Protein AF-A0A438MC95-F1 (afdb_monomer)

Organism: NCBI:txid46176

Radius of gyration: 24.39 Å; Cα contacts (8 Å, |Δi|>4): 368; chains: 1; bounding box: 59×55×65 Å

Foldseek 3Di:
DPPLPQDDLLRLLVLLVVLVCVVPVVQPDDDQFQQQQFAAAPQPRARWHKDWDPPDPDDIWIWTDGPDPPDPFDTHGRLQQLLLLLVLLVVLLVDPVLQVVVLVVLLVVLVVSLVSCVSNLVLQQDPVSVVSNLVSQVVVQVVPDPDQDDCRSVVSSLVSLVVNLVSVLLNQLSDQDFWDWAENVQLVVLNVQLVVLVVVCSVDRVVNCCVPVNDVVSVVSVVSNVVSSNSNSVVSVTPTYGYPDHRDGLCPPPVNVDRCSVPRRPSSVSSNVSSCSSLPQWGWYAHSDQDPHDRTDIGHPDD

Secondary structure (DSSP, 8-state):
--------HHHHHHHHHHHHHHHHHTTSSS-SSTTTTTEEETTT-PBEEEEEE--TTSPPEEEEEES-TT--PPPEEHHHHHHHHHHHHHHHTTSHHHHHHHHHHHHHHHHHHHHHHTTTHHHHHSHHHHHHHHHHHGGGTTTTS---TT-HHHHHHHHHHHHHHHHHHHHHHH--SPPPSEEHHHHHHHHHHHHHHHHHHHHS-HHHHHHHHHHHHHHHHHHHHHHHHHHHHHHTT-S-EE--SPPPPGGGSGGGSS-TTT-TTTTHHHHHHHHHHHHTTEEEEE-SS-STT-SEEEEEPP-

Structure (mmCIF, N/CA/C/O backbone):
data_AF-A0A438MC95-F1
#
_entry.id   AF-A0A438MC95-F1
#
loop_
_atom_site.group_PDB
_atom_site.id
_atom_site.type_symbol
_atom_site.label_atom_id
_atom_site.label_alt_id
_atom_site.label_comp_id
_atom_site.label_asym_id
_atom_site.label_entity_id
_atom_site.label_seq_id
_atom_site.pdbx_PDB_ins_code
_atom_site.Cartn_x
_atom_site.Cartn_y
_atom_site.Cartn_z
_atom_site.occupancy
_atom_site.B_iso_or_equiv
_atom_site.auth_seq_id
_atom_site.auth_comp_id
_atom_site.auth_asym_id
_atom_site.auth_atom_id
_atom_site.pdbx_PDB_model_num
ATOM 1 N N . MET A 1 1 ? -6.948 -22.877 -20.331 1.00 34.50 1 MET A N 1
ATOM 2 C CA . MET A 1 1 ? -6.247 -22.142 -21.404 1.00 34.50 1 MET A CA 1
ATOM 3 C C . MET A 1 1 ? -7.191 -21.079 -21.940 1.00 34.50 1 MET A C 1
ATOM 5 O O . MET A 1 1 ? -7.863 -21.291 -22.940 1.00 34.50 1 MET A O 1
ATOM 9 N N . THR A 1 2 ? -7.330 -19.976 -21.211 1.00 37.12 2 THR A N 1
ATOM 10 C CA . THR A 1 2 ? -7.981 -18.769 -21.723 1.00 37.12 2 THR A CA 1
ATOM 11 C C . THR A 1 2 ? -7.036 -18.155 -22.743 1.00 37.12 2 THR A C 1
ATOM 13 O O . THR A 1 2 ? -5.858 -17.973 -22.448 1.00 37.12 2 THR A O 1
ATOM 16 N N . ALA A 1 3 ? -7.517 -17.918 -23.960 1.00 39.84 3 ALA A N 1
ATOM 17 C CA . ALA A 1 3 ? -6.783 -17.114 -24.921 1.00 39.84 3 ALA A CA 1
ATOM 18 C C . ALA A 1 3 ? -6.611 -15.725 -24.295 1.00 39.84 3 ALA A C 1
ATOM 20 O O . ALA A 1 3 ? -7.591 -14.990 -24.176 1.00 39.84 3 ALA A O 1
ATOM 21 N N . ASP A 1 4 ? -5.401 -15.410 -23.828 1.00 51.44 4 ASP A N 1
ATOM 22 C CA . ASP A 1 4 ? -5.038 -14.053 -23.437 1.00 51.44 4 ASP A CA 1
ATOM 23 C C . ASP A 1 4 ? -5.275 -13.179 -24.664 1.00 51.44 4 ASP A C 1
ATOM 25 O O . ASP A 1 4 ? -4.540 -13.241 -25.652 1.00 51.44 4 ASP A O 1
ATOM 29 N N . LEU A 1 5 ? -6.369 -12.420 -24.639 1.00 56.91 5 LEU A N 1
ATOM 30 C CA . LEU A 1 5 ? -6.624 -11.387 -25.625 1.00 56.91 5 LEU A CA 1
ATOM 31 C C . LEU A 1 5 ? -5.466 -10.400 -25.504 1.00 56.91 5 LEU A C 1
ATOM 33 O O . LEU A 1 5 ? -5.401 -9.625 -24.550 1.00 56.91 5 LEU A O 1
ATOM 37 N N . GLU A 1 6 ? -4.522 -10.475 -26.444 1.00 80.94 6 GLU A N 1
ATOM 38 C CA . GLU A 1 6 ? -3.407 -9.541 -26.493 1.00 80.94 6 GLU A CA 1
ATOM 39 C C . GLU A 1 6 ? -3.983 -8.124 -26.565 1.00 80.94 6 GLU A C 1
ATOM 41 O O . GLU A 1 6 ? -4.596 -7.735 -27.562 1.00 80.94 6 GLU A O 1
ATOM 46 N N . LEU A 1 7 ? -3.793 -7.352 -25.490 1.00 88.44 7 LEU A N 1
ATOM 47 C CA . LEU A 1 7 ? -4.187 -5.948 -25.450 1.00 88.44 7 LEU A CA 1
ATOM 48 C C . LEU A 1 7 ? -3.590 -5.232 -26.657 1.00 88.44 7 LEU A C 1
ATOM 50 O O . LEU A 1 7 ? -2.416 -5.419 -26.961 1.00 88.44 7 LEU A O 1
ATOM 54 N N . THR A 1 8 ? -4.341 -4.343 -27.293 1.00 92.62 8 THR A N 1
ATOM 55 C CA . THR A 1 8 ? -3.782 -3.379 -28.245 1.00 92.62 8 THR A CA 1
ATOM 56 C C . THR A 1 8 ? -2.926 -2.334 -27.519 1.00 92.62 8 THR A C 1
ATOM 58 O O . THR A 1 8 ? -3.075 -2.092 -26.320 1.00 92.62 8 THR A O 1
ATOM 61 N N . ALA A 1 9 ? -2.088 -1.591 -28.253 1.00 88.44 9 ALA A N 1
ATOM 62 C CA . ALA A 1 9 ? -1.270 -0.515 -27.672 1.00 88.44 9 ALA A CA 1
ATOM 63 C C . ALA A 1 9 ? -2.102 0.549 -26.927 1.00 88.44 9 ALA A C 1
ATOM 65 O O . ALA A 1 9 ? -1.630 1.179 -25.980 1.00 88.44 9 ALA A O 1
ATOM 66 N N . ARG A 1 10 ? -3.341 0.788 -27.383 1.00 90.44 10 ARG A N 1
ATOM 67 C CA . ARG A 1 10 ? -4.267 1.741 -26.758 1.00 90.44 10 ARG A CA 1
ATOM 68 C C . ARG A 1 10 ? -4.823 1.188 -25.451 1.00 90.44 10 ARG A C 1
ATOM 70 O O . ARG A 1 10 ? -4.933 1.944 -24.488 1.00 90.44 10 ARG A O 1
ATOM 77 N N . GLU A 1 11 ? -5.174 -0.092 -25.433 1.00 93.00 11 GLU A N 1
ATOM 78 C CA . GLU A 1 11 ? -5.680 -0.770 -24.242 1.00 93.00 11 GLU A CA 1
ATOM 79 C C . GLU A 1 11 ? -4.582 -0.899 -23.196 1.00 93.00 11 GLU A C 1
ATOM 81 O O . GLU A 1 11 ? -4.800 -0.453 -22.080 1.00 93.00 11 GLU A O 1
ATOM 86 N N . ALA A 1 12 ? -3.370 -1.319 -23.568 1.00 91.12 12 ALA A N 1
ATOM 87 C CA . ALA A 1 12 ? -2.223 -1.360 -22.660 1.00 91.12 12 ALA A CA 1
ATOM 88 C C . ALA A 1 12 ? -1.940 0.009 -22.010 1.00 91.12 12 ALA A C 1
ATOM 90 O O . ALA A 1 12 ? -1.771 0.108 -20.796 1.00 91.12 12 ALA A O 1
ATOM 91 N N . ALA A 1 13 ? -1.976 1.100 -22.787 1.00 90.06 13 ALA A N 1
ATOM 92 C CA . ALA A 1 13 ? -1.805 2.457 -22.257 1.00 90.06 13 ALA A CA 1
ATOM 93 C C . ALA A 1 13 ? -2.969 2.920 -21.358 1.00 90.06 13 ALA A C 1
ATOM 95 O O . ALA A 1 13 ? -2.789 3.786 -20.498 1.00 90.06 13 ALA A O 1
ATOM 96 N N . LYS A 1 14 ? -4.188 2.418 -21.582 1.00 91.06 14 LYS A N 1
ATOM 97 C CA . LYS A 1 14 ? -5.344 2.686 -20.714 1.00 91.06 14 LYS A CA 1
ATOM 98 C C . LYS A 1 14 ? -5.227 1.882 -19.418 1.00 91.06 14 LYS A C 1
ATOM 100 O O . LYS A 1 14 ? -5.353 2.479 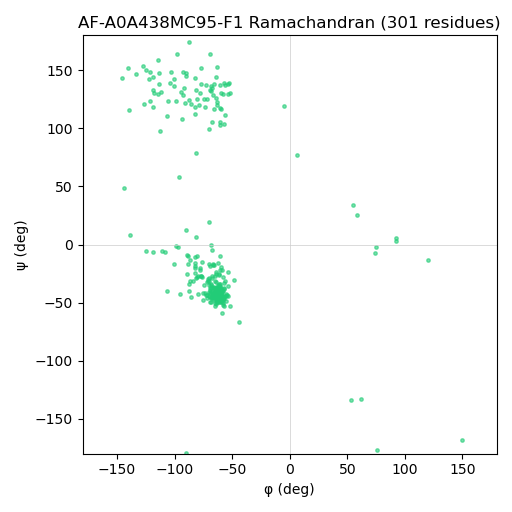-18.355 1.00 91.06 14 LYS A O 1
ATOM 105 N N . SER A 1 15 ? -4.922 0.591 -19.512 1.00 91.06 15 SER A N 1
ATOM 106 C CA . SER A 1 15 ? -4.719 -0.307 -18.376 1.00 91.06 15 SER A CA 1
ATOM 107 C C . SER A 1 15 ? -3.607 0.197 -17.465 1.00 91.06 15 SER A C 1
ATOM 109 O O . SER A 1 15 ? -3.851 0.352 -16.279 1.00 91.06 15 SER A O 1
ATOM 111 N N . LEU A 1 16 ? -2.450 0.598 -18.007 1.00 90.31 16 LEU A N 1
ATOM 112 C CA . LEU A 1 16 ? -1.354 1.151 -17.200 1.00 90.31 16 LEU A CA 1
ATOM 113 C C . LEU A 1 16 ? -1.746 2.438 -16.456 1.00 90.31 16 LEU A C 1
ATOM 115 O O . LEU A 1 16 ? -1.383 2.625 -15.299 1.00 90.31 16 LEU A O 1
ATOM 119 N N . ARG A 1 17 ? -2.527 3.325 -17.084 1.00 87.56 17 ARG A N 1
ATOM 120 C CA . ARG A 1 17 ? -3.029 4.531 -16.403 1.00 87.56 17 ARG A CA 1
ATOM 121 C C . ARG A 1 17 ? -4.037 4.197 -15.311 1.00 87.56 17 ARG A C 1
ATOM 123 O O . ARG A 1 17 ? -4.000 4.823 -14.259 1.00 87.56 17 ARG A O 1
ATOM 130 N N . ASN A 1 18 ? -4.931 3.248 -15.567 1.00 88.50 18 ASN A N 1
ATOM 131 C CA . ASN A 1 18 ? -5.932 2.825 -14.596 1.00 88.50 18 ASN A CA 1
ATOM 132 C C . ASN A 1 18 ? -5.287 2.120 -13.403 1.00 88.50 18 ASN A C 1
ATOM 134 O O . ASN A 1 18 ? -5.596 2.488 -12.281 1.00 88.50 18 ASN A O 1
ATOM 138 N N . TRP A 1 19 ? -4.353 1.204 -13.653 1.00 89.25 19 TRP A N 1
ATOM 139 C CA . TRP A 1 19 ? -3.577 0.507 -12.628 1.00 89.25 19 TRP A CA 1
ATOM 140 C C . TRP A 1 19 ? -2.820 1.491 -11.729 1.00 89.25 19 TRP A C 1
ATOM 142 O O . TRP A 1 19 ? -2.885 1.426 -10.505 1.00 89.25 19 TRP A O 1
ATOM 152 N N . ARG A 1 20 ? -2.174 2.501 -12.325 1.00 84.38 20 ARG A N 1
ATOM 153 C CA . ARG A 1 20 ? -1.493 3.534 -11.537 1.00 84.38 20 ARG A CA 1
ATOM 154 C C . ARG A 1 20 ? -2.478 4.362 -10.712 1.00 84.38 20 ARG A C 1
ATOM 156 O O . ARG A 1 20 ? -2.204 4.667 -9.557 1.00 84.38 20 ARG A O 1
ATOM 163 N N . LYS A 1 21 ? -3.633 4.723 -11.281 1.00 82.56 21 LYS A N 1
ATOM 164 C CA . LYS A 1 21 ? -4.684 5.439 -10.544 1.00 82.56 21 LYS A CA 1
ATOM 165 C C . LYS A 1 21 ? -5.240 4.612 -9.394 1.00 82.56 21 LYS A C 1
ATOM 167 O O . LYS A 1 21 ? -5.374 5.161 -8.313 1.00 82.56 21 LYS A O 1
ATOM 172 N N . SER A 1 22 ? -5.526 3.325 -9.584 1.00 80.12 22 SER A N 1
ATOM 173 C CA . SER A 1 22 ? -6.014 2.470 -8.497 1.00 80.12 22 SER A CA 1
ATOM 174 C C . SER A 1 22 ? -4.983 2.346 -7.378 1.00 80.12 22 SER A C 1
ATOM 176 O O . SER A 1 22 ? -5.357 2.445 -6.215 1.00 80.12 22 SER A O 1
ATOM 178 N N . ASN A 1 23 ? -3.695 2.252 -7.713 1.00 73.56 23 ASN A N 1
ATOM 179 C CA . ASN A 1 23 ? -2.631 2.134 -6.713 1.00 73.56 23 ASN A CA 1
ATOM 180 C C . ASN A 1 23 ? -2.244 3.471 -6.052 1.00 73.56 23 ASN A C 1
ATOM 182 O O . ASN A 1 23 ? -1.813 3.475 -4.904 1.00 73.56 23 ASN A O 1
ATOM 186 N N . THR A 1 24 ? -2.429 4.611 -6.731 1.00 67.31 24 THR A N 1
ATOM 187 C CA . THR A 1 24 ? -2.078 5.946 -6.196 1.00 67.31 24 THR A CA 1
ATOM 188 C C . THR A 1 24 ? -3.266 6.656 -5.532 1.00 67.31 24 THR A C 1
ATOM 190 O O . THR A 1 24 ? -3.119 7.271 -4.480 1.00 67.31 24 THR A O 1
ATOM 193 N N . GLU A 1 25 ? -4.460 6.613 -6.135 1.00 55.50 25 GLU A N 1
ATOM 194 C CA . GLU A 1 25 ? -5.640 7.366 -5.674 1.00 55.50 25 GLU A CA 1
ATOM 195 C C . GLU A 1 25 ? -6.390 6.668 -4.532 1.00 55.50 25 GLU A C 1
ATOM 197 O O . GLU A 1 25 ? -7.153 7.336 -3.827 1.00 55.50 25 GLU A O 1
ATOM 202 N N . ALA A 1 26 ? -6.151 5.370 -4.292 1.00 52.28 26 ALA A N 1
ATOM 203 C CA . ALA A 1 26 ? -6.743 4.648 -3.164 1.00 52.28 26 ALA A CA 1
ATOM 204 C C . ALA A 1 26 ? -6.483 5.340 -1.810 1.00 52.28 26 ALA A C 1
ATOM 206 O O . ALA A 1 26 ? -7.282 5.188 -0.892 1.00 52.28 26 ALA A O 1
ATOM 207 N N . ASP A 1 27 ? -5.442 6.162 -1.677 1.00 51.81 27 ASP A N 1
ATOM 208 C CA . ASP A 1 27 ? -5.079 6.783 -0.398 1.00 51.81 27 ASP A CA 1
ATOM 209 C C . ASP A 1 27 ? -5.778 8.134 -0.110 1.00 51.81 27 ASP A C 1
ATOM 211 O O . ASP A 1 27 ? -5.705 8.632 1.008 1.00 51.81 27 ASP A O 1
ATOM 215 N N . THR A 1 28 ? -6.479 8.755 -1.075 1.00 47.59 28 THR A N 1
ATOM 216 C CA . THR A 1 28 ? -6.858 10.194 -0.968 1.00 47.59 28 THR A CA 1
ATOM 217 C C . THR A 1 28 ? -8.344 10.511 -0.784 1.00 47.59 28 THR A C 1
ATOM 219 O O . THR A 1 28 ? -8.691 11.673 -0.572 1.00 47.59 28 THR A O 1
ATOM 222 N N . ARG A 1 29 ? -9.252 9.528 -0.843 1.00 52.16 29 ARG A N 1
ATOM 223 C CA . ARG A 1 29 ? -10.700 9.764 -0.669 1.00 52.16 29 ARG A CA 1
ATOM 224 C C . ARG A 1 29 ? -11.266 8.956 0.498 1.00 52.16 29 ARG A C 1
ATOM 226 O O . ARG A 1 29 ? -11.206 7.731 0.474 1.00 52.16 29 ARG A O 1
ATOM 233 N N . GLY A 1 30 ? -11.889 9.645 1.459 1.00 63.91 30 GLY A N 1
ATOM 234 C CA . GLY A 1 30 ? -12.949 9.078 2.304 1.00 63.91 30 GLY A CA 1
ATOM 235 C C . GLY A 1 30 ? -12.721 9.035 3.818 1.00 63.91 30 GLY A C 1
ATOM 236 O O . GLY A 1 30 ? -13.693 8.811 4.527 1.00 63.91 30 GLY A O 1
ATOM 237 N N . VAL A 1 31 ? -11.502 9.248 4.328 1.00 68.31 31 VAL A N 1
ATOM 238 C CA . VAL A 1 31 ? -11.226 9.241 5.781 1.00 68.31 31 VAL A CA 1
ATOM 239 C C . VAL A 1 31 ? -10.254 10.365 6.114 1.00 68.31 31 VAL A C 1
ATOM 241 O O . VAL A 1 31 ? -9.118 10.337 5.639 1.00 68.31 31 VAL A O 1
ATOM 244 N N . ALA A 1 32 ? -10.694 11.343 6.908 1.00 81.94 32 ALA A N 1
ATOM 245 C CA . ALA A 1 32 ? -9.838 12.452 7.328 1.00 81.94 32 ALA A CA 1
ATOM 246 C C . ALA A 1 32 ? -9.033 12.103 8.587 1.00 81.94 32 ALA A C 1
ATOM 248 O O . ALA A 1 32 ? -7.904 12.563 8.728 1.00 81.94 32 ALA A O 1
ATOM 249 N N . HIS A 1 33 ? -9.585 11.261 9.469 1.00 88.19 33 HIS A N 1
ATOM 250 C CA . HIS A 1 33 ? -8.970 10.890 10.746 1.00 88.19 33 HIS A CA 1
ATOM 251 C C . HIS A 1 33 ? -9.165 9.408 11.076 1.00 88.19 33 HIS A C 1
ATOM 253 O O . HIS A 1 33 ? -10.151 8.790 10.674 1.00 88.19 33 HIS A O 1
ATOM 259 N N . VAL A 1 34 ? -8.230 8.824 11.830 1.00 90.06 34 VAL A N 1
ATOM 260 C CA . VAL A 1 34 ? -8.148 7.367 12.041 1.00 90.06 34 VAL A CA 1
ATOM 261 C C . VAL A 1 34 ? -9.388 6.795 12.739 1.00 90.06 34 VAL A C 1
ATOM 263 O O . VAL A 1 34 ? -9.888 5.741 12.342 1.00 90.06 34 VAL A O 1
ATOM 266 N N . GLY A 1 35 ? -9.892 7.487 13.763 1.00 88.94 35 GLY A N 1
ATOM 267 C CA . GLY A 1 35 ? -11.032 7.055 14.574 1.00 88.94 35 GLY A CA 1
ATOM 268 C C . GLY A 1 35 ? -12.405 7.318 13.949 1.00 88.94 35 GLY A C 1
ATOM 269 O O . GLY A 1 35 ? -13.414 6.818 14.455 1.00 88.94 35 GLY A O 1
ATOM 270 N N . GLU A 1 36 ? -12.469 8.071 12.849 1.00 86.81 36 GLU A N 1
ATOM 271 C CA . GLU A 1 36 ? -13.721 8.436 12.185 1.00 86.81 36 GLU A CA 1
ATOM 272 C C . GLU A 1 36 ? -14.448 7.188 11.661 1.00 86.81 36 GLU A C 1
ATOM 274 O O . GLU A 1 36 ? -13.907 6.403 10.876 1.00 86.81 36 GLU A O 1
ATOM 279 N N . GLY A 1 37 ? -15.691 6.978 12.104 1.00 83.44 37 GLY A N 1
ATOM 280 C CA . GLY A 1 37 ? -16.478 5.806 11.712 1.00 83.44 37 GLY A CA 1
ATOM 281 C C . GLY A 1 37 ? -16.073 4.488 12.386 1.00 83.44 37 GLY A C 1
ATOM 282 O O . GLY A 1 37 ? -16.714 3.471 12.128 1.00 83.44 37 GLY A O 1
ATOM 283 N N . VAL A 1 38 ? -15.029 4.489 13.222 1.00 89.19 38 VAL A N 1
ATOM 284 C CA . VAL A 1 38 ? -14.552 3.315 13.979 1.00 89.19 38 VAL A CA 1
ATOM 285 C C . VAL A 1 38 ? -14.909 3.439 15.457 1.00 89.19 38 VAL A C 1
ATOM 287 O O . VAL A 1 38 ? -15.297 2.459 16.092 1.00 89.19 38 VAL A O 1
ATOM 290 N N . LEU A 1 39 ? -14.786 4.647 16.005 1.00 93.12 39 LEU A N 1
ATOM 291 C CA . LEU A 1 39 ? -15.079 4.925 17.402 1.00 93.12 39 LEU A CA 1
ATOM 292 C C . LEU A 1 39 ? -16.587 5.021 17.646 1.00 93.12 39 LEU A C 1
ATOM 294 O O . LEU A 1 39 ? -17.318 5.672 16.895 1.00 93.12 39 LEU A O 1
ATOM 298 N N . ARG A 1 40 ? -17.039 4.429 18.750 1.00 93.38 40 ARG A N 1
ATOM 299 C CA . ARG A 1 40 ? -18.406 4.538 19.264 1.00 93.38 40 ARG A CA 1
ATOM 300 C C . ARG A 1 40 ? -18.440 5.273 20.593 1.00 93.38 40 ARG A C 1
ATOM 302 O O . ARG A 1 40 ? -17.514 5.193 21.397 1.00 93.38 40 ARG A O 1
ATOM 309 N N . CYS A 1 41 ? -19.523 5.994 20.834 1.00 92.56 41 CYS A N 1
ATOM 310 C CA . CYS A 1 41 ? -19.772 6.659 22.101 1.00 92.56 41 CYS A CA 1
ATOM 311 C C . CYS A 1 41 ? -20.040 5.631 23.208 1.00 92.56 41 CYS A C 1
ATOM 313 O O . CYS A 1 41 ? -20.885 4.754 23.039 1.00 92.56 41 CYS A O 1
ATOM 315 N N . ALA A 1 42 ? -19.388 5.775 24.365 1.00 91.00 42 ALA A N 1
ATOM 316 C CA . ALA A 1 42 ? -19.629 4.910 25.522 1.00 91.00 42 ALA A CA 1
ATOM 317 C C . ALA A 1 42 ? -21.037 5.020 26.117 1.00 91.00 42 ALA A C 1
ATOM 319 O O . ALA A 1 42 ? -21.512 4.061 26.717 1.00 91.00 42 ALA A O 1
ATOM 320 N N . LEU A 1 43 ? -21.697 6.172 25.963 1.00 90.31 43 LEU A N 1
ATOM 321 C CA . LEU A 1 43 ? -22.993 6.438 26.590 1.00 90.31 43 LEU A CA 1
ATOM 322 C C . LEU A 1 43 ? -24.170 5.920 25.759 1.00 90.31 43 LEU A C 1
ATOM 324 O O . LEU A 1 43 ? -25.085 5.316 26.308 1.00 90.31 43 LEU A O 1
ATOM 328 N N . CYS A 1 44 ? -24.157 6.160 24.446 1.00 90.62 44 CYS A N 1
ATOM 329 C CA . CYS A 1 44 ? -25.284 5.840 23.561 1.00 90.62 44 CYS A CA 1
ATOM 330 C C . CYS A 1 44 ? -24.949 4.826 22.456 1.00 90.62 44 CYS A C 1
ATOM 332 O O . CYS A 1 44 ? -25.838 4.424 21.713 1.00 90.62 44 CYS A O 1
ATOM 334 N N . GLY A 1 45 ? -23.683 4.419 22.303 1.00 90.75 45 GLY A N 1
ATOM 335 C CA . GLY A 1 45 ? -23.247 3.488 21.253 1.00 90.75 45 GLY A CA 1
ATOM 336 C C . GLY A 1 45 ? -23.173 4.084 19.841 1.00 90.75 45 GLY A C 1
ATOM 337 O O . GLY A 1 45 ? -22.664 3.425 18.933 1.00 90.75 45 GLY A O 1
ATOM 338 N N . THR A 1 46 ? -23.632 5.324 19.641 1.00 92.25 46 THR A N 1
ATOM 339 C CA . THR A 1 46 ? -23.586 6.023 18.350 1.00 92.25 46 THR A CA 1
ATOM 340 C C . THR A 1 46 ? -22.147 6.257 17.894 1.00 92.25 46 THR A C 1
ATOM 342 O O . THR A 1 46 ? -21.251 6.514 18.699 1.00 92.25 46 THR A O 1
ATOM 345 N N . THR A 1 47 ? -21.918 6.174 16.585 1.00 91.81 47 THR A N 1
ATOM 346 C CA . THR A 1 47 ? -20.618 6.444 15.966 1.00 91.81 47 THR A CA 1
ATOM 347 C C . THR A 1 47 ? -20.165 7.878 16.232 1.00 91.81 47 THR A C 1
ATOM 349 O O . THR A 1 47 ? -20.955 8.821 16.139 1.00 91.81 47 THR A O 1
ATOM 352 N N . LEU A 1 48 ? -18.883 8.045 16.548 1.00 91.12 48 LEU A N 1
ATOM 353 C CA . LEU A 1 48 ? -18.282 9.362 16.703 1.00 91.12 48 LEU A CA 1
ATOM 354 C C . LEU A 1 48 ? -17.882 9.937 15.349 1.00 91.12 48 LEU A C 1
ATOM 356 O O . LEU A 1 48 ? -17.393 9.228 14.463 1.00 91.12 48 LEU A O 1
ATOM 360 N N . VAL A 1 49 ? -18.062 11.244 15.230 1.00 91.81 49 VAL A N 1
ATOM 361 C CA . VAL A 1 49 ? -17.650 12.042 14.077 1.00 91.81 49 VAL A CA 1
ATOM 362 C C . VAL A 1 49 ? -16.557 13.008 14.502 1.00 91.81 49 VAL A C 1
AT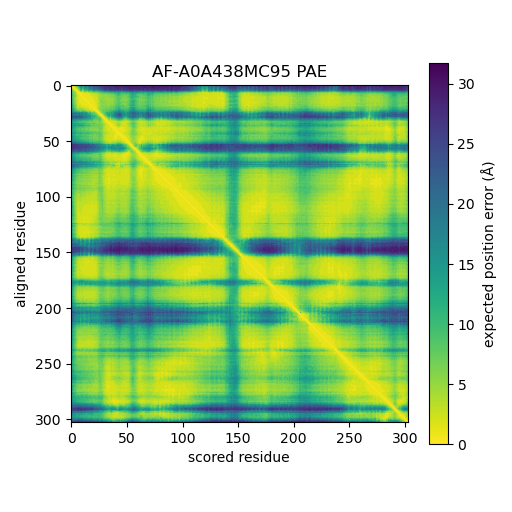OM 364 O O . VAL A 1 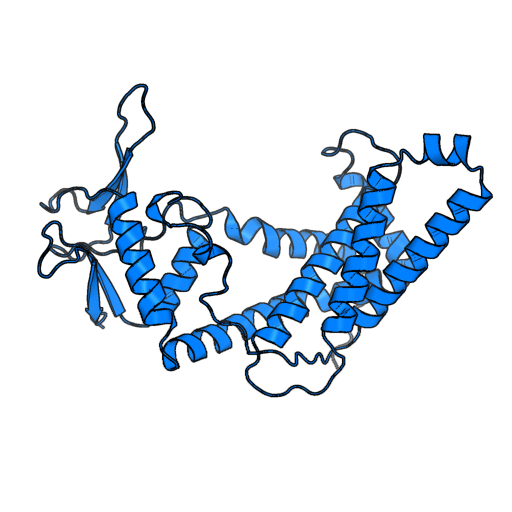49 ? -16.406 13.308 15.688 1.00 91.81 49 VAL A O 1
ATOM 367 N N . VAL A 1 50 ? -15.778 13.485 13.537 1.00 90.56 50 VAL A N 1
ATOM 368 C CA . VAL A 1 50 ? -14.829 14.564 13.795 1.00 90.56 50 VAL A CA 1
ATOM 369 C C . VAL A 1 50 ? -15.537 15.894 13.608 1.00 90.56 50 VAL A C 1
ATOM 371 O O . VAL A 1 50 ? -16.093 16.171 12.547 1.00 90.56 50 VAL A O 1
ATOM 374 N N . ALA A 1 51 ? -15.497 16.719 14.644 1.00 87.69 51 ALA A N 1
ATOM 375 C CA . ALA A 1 51 ? -15.903 18.107 14.595 1.00 87.69 51 ALA A CA 1
ATOM 376 C C . ALA A 1 51 ? -14.661 18.997 14.490 1.00 87.69 51 ALA A C 1
ATOM 378 O O . ALA A 1 51 ? -13.656 18.793 15.176 1.00 87.69 51 ALA A O 1
ATOM 379 N N . GLN A 1 52 ? -14.746 19.999 13.621 1.00 85.75 52 GLN A N 1
ATOM 380 C CA . GLN A 1 52 ? -13.779 21.083 13.564 1.00 85.75 52 GLN A CA 1
ATOM 381 C C . GLN A 1 52 ? -14.269 22.214 14.469 1.00 85.75 52 GLN A C 1
ATOM 383 O O . GLN A 1 52 ? -15.360 22.747 14.269 1.00 85.75 52 GLN A O 1
ATOM 388 N N . GLU A 1 53 ? -13.461 22.587 15.456 1.00 77.56 53 GLU A N 1
ATOM 389 C CA . GLU A 1 53 ? -13.674 23.805 16.231 1.00 77.56 53 GLU A CA 1
ATOM 390 C C . GLU A 1 53 ? -12.861 24.936 15.601 1.00 77.56 53 GLU A C 1
ATOM 392 O O . GLU A 1 53 ? -11.629 24.974 15.703 1.00 77.56 53 GLU A O 1
ATOM 397 N N . ASP A 1 54 ? -13.559 25.870 14.956 1.00 67.50 54 ASP A N 1
ATOM 398 C CA . ASP A 1 54 ? -12.943 27.076 14.411 1.00 67.50 54 ASP A CA 1
ATOM 399 C C . ASP A 1 54 ? -12.517 28.007 15.551 1.00 67.50 54 ASP A C 1
ATOM 401 O O . ASP A 1 54 ? -13.306 28.772 16.108 1.00 67.50 54 ASP A O 1
ATOM 405 N N . LYS A 1 55 ? -11.228 27.968 15.889 1.00 56.81 55 LYS A N 1
ATOM 406 C CA . LYS A 1 55 ? -10.600 28.903 16.833 1.00 56.81 55 LYS A CA 1
ATOM 407 C C . LYS A 1 55 ? -9.921 30.056 16.091 1.00 56.81 55 LYS A C 1
ATOM 409 O O . LYS A 1 55 ? -8.728 30.298 16.249 1.00 56.81 55 LYS A O 1
ATOM 414 N N . GLY A 1 56 ? -10.695 30.801 15.299 1.00 62.72 56 GLY A N 1
ATOM 415 C CA . GLY A 1 56 ? -10.251 32.057 14.678 1.00 62.72 56 GLY A CA 1
ATOM 416 C C . GLY A 1 56 ? -8.939 31.940 13.883 1.00 62.72 56 GLY A C 1
ATOM 417 O O . GLY A 1 56 ? -8.767 31.019 13.098 1.00 62.72 56 GLY A O 1
ATOM 418 N N . TRP A 1 57 ? -8.013 32.888 14.078 1.00 58.97 57 TRP A N 1
ATOM 419 C CA . TRP A 1 57 ? -6.730 32.986 13.353 1.00 58.97 57 TRP A CA 1
ATOM 420 C C . TRP A 1 57 ? -5.704 31.870 13.664 1.00 58.97 57 TRP A C 1
ATOM 422 O O . TRP A 1 57 ? -4.601 31.900 13.116 1.00 58.97 57 TRP A O 1
ATOM 432 N N . TYR A 1 58 ? -6.021 30.911 14.540 1.00 56.56 58 TYR A N 1
ATOM 433 C CA . TYR A 1 58 ? -5.133 29.801 14.903 1.00 56.56 58 TYR A CA 1
ATOM 434 C C . TYR A 1 58 ? -5.466 28.524 14.122 1.00 56.56 58 TYR A C 1
ATOM 436 O O . TYR A 1 58 ? -6.535 28.402 13.529 1.00 56.56 58 TYR A O 1
ATOM 444 N N . ALA A 1 59 ? -4.536 27.561 14.120 1.00 63.47 59 ALA A N 1
ATOM 445 C CA . ALA A 1 59 ? -4.756 26.251 13.512 1.00 63.47 59 ALA A CA 1
ATOM 446 C C . ALA A 1 59 ? -6.056 25.622 14.043 1.00 63.47 59 ALA A C 1
ATOM 448 O O . ALA A 1 59 ? -6.275 25.584 15.256 1.00 63.47 59 ALA A O 1
ATOM 449 N N . ALA A 1 60 ? -6.905 25.144 13.130 1.00 70.12 60 ALA A N 1
ATOM 450 C CA . ALA A 1 60 ? -8.150 24.472 13.476 1.00 70.12 60 ALA A CA 1
ATOM 451 C C . ALA A 1 60 ? -7.873 23.311 14.444 1.00 70.12 60 ALA A C 1
ATOM 453 O O . ALA A 1 60 ? -6.990 22.484 14.195 1.00 70.12 60 ALA A O 1
ATOM 454 N N . SER A 1 61 ? -8.609 23.258 15.557 1.00 82.69 61 SER A N 1
ATOM 455 C CA . SER A 1 61 ? -8.549 22.121 16.475 1.00 82.69 61 SER A CA 1
ATOM 456 C C . SER A 1 61 ? -9.658 21.138 16.137 1.00 82.69 61 SER A C 1
ATOM 458 O O . SER A 1 61 ? -10.814 21.533 16.006 1.00 82.69 61 SER A O 1
ATOM 460 N N . PHE A 1 62 ? -9.306 19.861 16.026 1.00 90.06 62 PHE A N 1
ATOM 461 C CA . PHE A 1 62 ? -10.254 18.791 15.738 1.00 90.06 62 PHE A CA 1
ATOM 462 C C . PHE A 1 62 ? -10.553 17.990 17.002 1.00 90.06 62 PHE A C 1
ATOM 464 O O . PHE A 1 62 ? -9.645 17.673 17.782 1.00 90.06 62 PHE A O 1
ATOM 471 N N . SER A 1 63 ? -11.818 17.630 17.186 1.00 92.69 63 SER A N 1
ATOM 472 C CA . SER A 1 63 ? -12.279 16.793 18.289 1.00 92.69 63 SER A CA 1
ATOM 473 C C . SER A 1 63 ? -13.209 15.686 17.789 1.00 92.69 63 SER A C 1
ATOM 475 O O . SER A 1 63 ? -13.941 15.861 16.820 1.00 92.69 63 SER A O 1
ATOM 477 N N . TYR A 1 64 ? -13.173 14.524 18.438 1.00 93.00 64 TYR A N 1
ATOM 478 C CA . TYR A 1 64 ? -14.194 13.496 18.276 1.00 93.00 64 TYR A CA 1
ATOM 479 C C . TYR A 1 64 ? -15.399 13.862 19.140 1.00 93.00 64 TYR A C 1
ATOM 481 O O . TYR A 1 64 ? -15.263 14.042 20.354 1.00 93.00 64 TYR A O 1
ATOM 489 N N . SER A 1 65 ? -16.574 13.944 18.527 1.00 92.06 65 SER A N 1
ATOM 490 C CA . SER A 1 65 ? -17.844 14.215 19.198 1.00 92.06 65 SER A CA 1
ATOM 491 C C . SER A 1 65 ? -18.881 13.154 18.841 1.00 92.06 65 SER A C 1
ATOM 493 O O . SER A 1 65 ? -18.805 12.485 17.806 1.00 92.06 65 SER A O 1
ATOM 495 N N . CYS A 1 66 ? -19.842 12.945 19.742 1.00 91.50 66 CYS A N 1
ATOM 496 C CA . CYS A 1 66 ? -20.953 12.051 19.452 1.00 91.50 66 CYS A CA 1
ATOM 497 C C . CYS A 1 66 ? -21.847 12.672 18.378 1.00 91.50 66 CYS A C 1
ATOM 499 O O . CYS A 1 66 ? -22.207 13.842 18.482 1.00 91.50 66 CYS A O 1
ATOM 501 N N . ALA A 1 67 ? -22.225 11.888 17.366 1.00 89.31 67 ALA A N 1
ATOM 502 C CA . ALA A 1 67 ? -23.135 12.357 16.324 1.00 89.31 67 ALA A CA 1
ATOM 503 C C . ALA A 1 67 ? -24.573 12.577 16.831 1.00 89.31 67 ALA A C 1
ATOM 505 O O . ALA A 1 67 ? -25.344 13.274 16.177 1.00 89.31 67 ALA A O 1
ATOM 506 N N . ASP A 1 68 ? -24.939 11.986 17.975 1.00 89.62 68 ASP A N 1
ATOM 507 C CA . ASP A 1 68 ? -26.225 12.228 18.626 1.00 89.62 68 ASP A CA 1
ATOM 508 C C . ASP A 1 68 ? -26.162 13.520 19.468 1.00 89.62 68 ASP A C 1
ATOM 510 O O . ASP A 1 68 ? -25.475 13.537 20.495 1.00 89.62 68 ASP A O 1
ATOM 514 N N . PRO A 1 69 ? -26.885 14.593 19.086 1.00 82.94 69 PRO A N 1
ATOM 515 C CA . PRO A 1 69 ? -26.870 15.865 19.806 1.00 82.94 69 PRO A CA 1
ATOM 516 C C . PRO A 1 69 ? -27.483 15.783 21.212 1.00 82.94 69 PRO A C 1
ATOM 518 O O . PRO A 1 69 ? -27.241 16.673 22.026 1.00 82.94 69 PRO A O 1
ATOM 521 N N . GLY A 1 70 ? -28.272 14.744 21.516 1.00 87.00 70 GLY A N 1
ATOM 522 C CA . GLY A 1 70 ? -28.810 14.501 22.859 1.00 87.00 70 GLY A CA 1
ATOM 523 C C . GLY A 1 70 ? -27.829 13.791 23.796 1.00 87.00 70 GLY A C 1
ATOM 524 O O . GLY A 1 70 ? -28.072 13.701 25.001 1.00 87.00 70 GLY A O 1
ATOM 525 N N . CYS A 1 71 ? -26.715 13.283 23.267 1.00 86.88 71 CYS A N 1
ATOM 526 C CA . CYS A 1 71 ? -25.741 12.534 24.039 1.00 86.88 71 CYS A CA 1
ATOM 527 C C . CYS A 1 71 ? -24.788 13.481 24.784 1.00 86.88 71 CYS A C 1
ATOM 529 O O . CYS A 1 71 ? -23.996 14.190 24.171 1.00 86.88 71 CYS A O 1
ATOM 531 N N . GLY A 1 72 ? -24.779 13.425 26.120 1.00 83.25 72 GLY A N 1
ATOM 532 C CA . GLY A 1 72 ? -23.905 14.235 26.988 1.00 83.25 72 GLY A CA 1
ATOM 533 C C . GLY A 1 72 ? -22.410 13.876 26.957 1.00 83.25 72 GLY A C 1
ATOM 534 O O . GLY A 1 72 ? -21.680 14.200 27.891 1.00 83.25 72 GLY A O 1
ATOM 535 N N . GLN A 1 73 ? -21.946 13.180 25.917 1.00 84.06 73 GLN A N 1
ATOM 536 C CA . GLN A 1 73 ? -20.533 12.857 25.736 1.00 84.06 73 GLN A CA 1
ATOM 537 C C . GLN A 1 73 ? -19.794 14.130 25.313 1.00 84.06 73 GLN A C 1
ATOM 539 O O . GLN A 1 73 ? -20.070 14.687 24.253 1.00 84.06 73 GLN A O 1
ATOM 544 N N . GLY A 1 74 ? -18.832 14.569 26.125 1.00 82.69 74 GLY A N 1
ATOM 545 C CA . GLY A 1 74 ? -17.975 15.704 25.781 1.00 82.69 74 GLY A CA 1
ATOM 546 C C . GLY A 1 74 ? -17.122 15.444 24.534 1.00 82.69 74 GLY A C 1
ATOM 547 O O . GLY A 1 74 ? -16.774 14.301 24.231 1.00 82.69 74 GLY A O 1
ATOM 548 N N . ALA A 1 75 ? -16.768 16.518 23.826 1.00 88.38 75 ALA A N 1
ATOM 549 C CA . ALA A 1 75 ? -15.832 16.460 22.711 1.00 88.38 75 ALA A CA 1
ATOM 550 C C . ALA A 1 75 ? -14.411 16.146 23.213 1.00 88.38 75 ALA A C 1
ATOM 552 O O . ALA A 1 75 ? -13.965 16.700 24.220 1.00 88.38 75 ALA A O 1
ATOM 553 N N . LEU A 1 76 ? -13.698 15.256 22.519 1.00 90.00 76 LEU A N 1
ATOM 554 C CA . LEU A 1 76 ? -12.360 14.799 22.911 1.00 90.00 76 LEU A CA 1
ATOM 555 C C . LEU A 1 76 ? -11.322 15.141 21.835 1.00 90.00 76 LEU A C 1
ATOM 557 O O . LEU A 1 76 ? -11.581 14.868 20.666 1.00 90.00 76 LEU A O 1
ATOM 561 N N . PRO A 1 77 ? -10.147 15.705 22.174 1.00 91.44 77 PRO A N 1
ATOM 562 C CA . PRO A 1 77 ? -9.159 16.114 21.174 1.00 91.44 77 PRO A CA 1
ATOM 563 C C . PRO A 1 77 ? -8.675 14.948 20.303 1.00 91.44 77 PRO A C 1
ATOM 565 O O . PRO A 1 77 ? -8.238 13.922 20.830 1.00 91.44 77 PRO A O 1
ATOM 568 N N . VAL A 1 78 ? -8.679 15.125 18.976 1.00 92.31 78 VAL A N 1
ATOM 569 C CA . VAL A 1 78 ? -8.265 14.076 18.023 1.00 92.31 78 VAL A CA 1
ATOM 570 C C . VAL A 1 78 ? -6.846 13.589 18.305 1.00 92.31 78 VAL A C 1
ATOM 572 O O . VAL A 1 78 ? -6.621 12.388 18.354 1.00 92.31 78 VAL A O 1
ATOM 575 N N . ALA A 1 79 ? -5.900 14.497 18.562 1.00 90.88 79 ALA A N 1
ATOM 576 C CA . ALA A 1 79 ? -4.500 14.134 18.788 1.00 90.88 79 ALA A CA 1
ATOM 577 C C . ALA A 1 79 ? -4.300 13.202 19.998 1.00 90.88 79 ALA A C 1
ATOM 579 O O . ALA A 1 79 ? -3.465 12.299 19.955 1.00 90.88 79 ALA A O 1
ATOM 580 N N . GLU A 1 80 ? -5.065 13.399 21.076 1.00 91.31 80 GLU A N 1
ATOM 581 C CA . GLU A 1 80 ? -4.976 12.545 22.265 1.00 91.31 80 GLU A CA 1
ATOM 582 C C . GLU A 1 80 ? -5.571 11.163 22.005 1.00 91.31 80 GLU A C 1
ATOM 584 O O . GLU A 1 80 ? -4.969 10.156 22.377 1.00 91.31 80 GLU A O 1
ATOM 589 N N . VAL A 1 81 ? -6.726 11.119 21.341 1.00 92.75 81 VAL A N 1
ATOM 590 C CA . VAL A 1 81 ? -7.407 9.866 21.003 1.00 92.75 81 VAL A CA 1
ATOM 591 C C . VAL A 1 81 ? -6.592 9.064 19.990 1.00 92.75 81 VAL A C 1
ATOM 593 O O . VAL A 1 81 ? -6.402 7.867 20.180 1.00 92.75 81 VAL A O 1
ATOM 596 N N . ASP A 1 82 ? -6.039 9.708 18.962 1.00 93.75 82 ASP A N 1
ATOM 597 C CA . ASP A 1 82 ? -5.222 9.050 17.939 1.00 93.75 82 ASP A CA 1
ATOM 598 C C . ASP A 1 82 ? -3.926 8.468 18.530 1.00 93.75 82 ASP A C 1
ATOM 600 O O . ASP A 1 82 ? -3.500 7.397 18.103 1.00 93.75 82 ASP A O 1
ATOM 604 N N . ARG A 1 83 ? -3.342 9.093 19.566 1.00 93.88 83 ARG A N 1
ATOM 605 C CA . ARG A 1 83 ? -2.231 8.496 20.332 1.00 93.88 83 ARG A CA 1
ATOM 606 C C . ARG A 1 83 ? -2.650 7.201 21.029 1.00 93.88 83 ARG A C 1
ATOM 608 O O . ARG A 1 83 ? -1.941 6.203 20.947 1.00 93.88 83 ARG A O 1
ATOM 615 N N . GLU A 1 84 ? -3.795 7.205 21.712 1.00 94.00 84 GLU A N 1
ATOM 616 C CA . GLU A 1 84 ? -4.310 6.007 22.393 1.00 94.00 84 GLU A CA 1
ATOM 617 C C . GLU A 1 84 ? -4.650 4.893 21.384 1.00 94.00 84 GLU A C 1
ATOM 619 O O . GLU A 1 84 ? -4.361 3.719 21.628 1.00 94.00 84 GLU A O 1
ATOM 624 N N . LEU A 1 85 ? -5.195 5.255 20.217 1.00 95.25 85 LEU A N 1
ATOM 625 C CA . LEU A 1 85 ? -5.435 4.334 19.103 1.00 95.25 85 LEU A CA 1
ATOM 626 C C . LEU A 1 85 ? -4.136 3.753 18.541 1.00 95.25 85 LEU A C 1
ATOM 628 O O . LEU A 1 85 ? -4.085 2.558 18.241 1.00 95.25 85 LEU A O 1
ATOM 632 N N . GLU A 1 86 ? -3.088 4.563 18.412 1.00 95.62 86 GLU A N 1
ATOM 633 C CA . GLU A 1 86 ? -1.771 4.109 17.974 1.00 95.62 86 GLU A CA 1
ATOM 634 C C . GLU A 1 86 ? -1.181 3.107 18.972 1.00 95.62 86 GLU A C 1
ATOM 636 O O . GLU A 1 86 ? -0.755 2.018 18.581 1.00 95.62 86 GLU A O 1
ATOM 641 N N . GLU A 1 87 ? -1.192 3.430 20.268 1.00 94.94 87 GLU A N 1
ATOM 642 C CA . GLU A 1 87 ? -0.695 2.548 21.328 1.00 94.94 87 GLU A CA 1
ATOM 643 C C . GLU A 1 87 ? -1.456 1.219 21.372 1.00 94.94 87 GLU A C 1
ATOM 645 O O . GLU A 1 87 ? -0.844 0.147 21.477 1.00 94.94 87 GLU A O 1
ATOM 650 N N . PHE A 1 88 ? -2.785 1.279 21.257 1.00 94.25 88 PHE A N 1
ATOM 651 C CA . PHE A 1 88 ? -3.637 0.103 21.134 1.00 94.25 88 PHE A CA 1
ATOM 652 C C . PHE A 1 88 ? -3.244 -0.737 19.912 1.00 94.25 88 PHE A C 1
ATOM 654 O O . PHE A 1 88 ? -2.954 -1.931 20.045 1.00 94.25 88 PHE A O 1
ATOM 661 N N . THR A 1 89 ? -3.156 -0.106 18.739 1.00 95.69 89 THR A N 1
ATOM 662 C CA . THR A 1 89 ? -2.802 -0.763 17.474 1.00 95.69 89 THR A CA 1
ATOM 663 C C . THR A 1 89 ? -1.434 -1.430 17.576 1.00 95.69 89 THR A C 1
ATOM 665 O O . THR A 1 89 ? -1.308 -2.627 17.318 1.00 95.69 89 THR A O 1
ATOM 668 N N . ARG A 1 90 ? -0.411 -0.712 18.055 1.00 96.00 90 ARG A N 1
ATOM 669 C CA . ARG A 1 90 ? 0.951 -1.241 18.237 1.00 96.00 90 ARG A CA 1
ATOM 670 C C . ARG A 1 90 ? 0.994 -2.461 19.144 1.00 96.00 90 ARG A C 1
ATOM 672 O O . ARG A 1 90 ? 1.797 -3.362 18.910 1.00 96.00 90 ARG A O 1
ATOM 679 N N . ARG A 1 91 ? 0.181 -2.483 20.201 1.00 95.00 91 ARG A N 1
ATOM 680 C CA . ARG A 1 91 ? 0.117 -3.608 21.141 1.00 95.00 91 ARG A CA 1
ATOM 681 C C . ARG A 1 91 ? -0.480 -4.844 20.475 1.00 95.00 91 ARG A C 1
ATOM 683 O O . ARG A 1 91 ? 0.126 -5.909 20.539 1.00 95.00 91 ARG A O 1
ATOM 690 N N . ARG A 1 92 ? -1.621 -4.683 19.803 1.00 95.12 92 ARG A N 1
ATOM 691 C CA . ARG A 1 92 ? -2.358 -5.770 19.140 1.00 95.12 92 ARG A CA 1
ATOM 692 C C . ARG A 1 92 ? -1.620 -6.331 17.928 1.00 95.12 92 ARG A C 1
ATOM 694 O O . ARG A 1 92 ? -1.599 -7.539 17.734 1.00 95.12 92 ARG A O 1
ATOM 701 N N . LEU A 1 93 ? -0.941 -5.483 17.156 1.00 95.25 93 LEU A N 1
ATOM 702 C CA . LEU A 1 93 ? -0.143 -5.898 15.995 1.00 95.25 93 LEU A CA 1
ATOM 703 C C . LEU A 1 93 ? 1.103 -6.732 16.351 1.00 95.25 93 LEU A C 1
ATOM 705 O O . LEU A 1 93 ? 1.782 -7.212 15.450 1.00 95.25 93 LEU A O 1
ATOM 709 N N . LYS A 1 94 ? 1.418 -6.921 17.640 1.00 94.56 94 LYS A N 1
ATOM 710 C CA . LYS A 1 94 ? 2.444 -7.879 18.094 1.00 94.56 94 LYS A CA 1
ATOM 711 C C . LYS A 1 94 ? 1.894 -9.292 18.280 1.00 94.56 94 LYS A C 1
ATOM 713 O O . LYS A 1 94 ? 2.671 -10.227 18.460 1.00 94.56 94 LYS A O 1
ATOM 718 N N . GLU A 1 95 ? 0.576 -9.458 18.287 1.00 95.06 95 GLU A N 1
ATOM 719 C CA . GLU A 1 95 ? -0.047 -10.746 18.556 1.00 95.06 95 GLU A CA 1
ATOM 720 C C . GLU A 1 95 ? 0.020 -11.660 17.327 1.00 95.06 95 GLU A C 1
ATOM 722 O O . GLU A 1 95 ? -0.405 -11.251 16.243 1.00 95.06 95 GLU A O 1
ATOM 727 N N . PRO A 1 96 ? 0.481 -12.919 17.467 1.00 93.75 96 PRO A N 1
ATOM 728 C CA . PRO A 1 96 ? 0.670 -13.810 16.322 1.00 93.75 96 PRO A CA 1
ATOM 729 C C . PRO A 1 96 ? -0.592 -14.032 15.479 1.00 93.75 96 PRO A C 1
ATOM 731 O O . PRO A 1 96 ? -0.503 -14.084 14.255 1.00 93.75 96 PRO A O 1
ATOM 734 N N . ALA A 1 97 ? -1.766 -14.125 16.114 1.00 92.19 97 ALA A N 1
ATOM 735 C CA . ALA A 1 97 ? -3.039 -14.318 15.418 1.00 92.19 97 ALA A CA 1
ATOM 736 C C . ALA A 1 97 ? -3.418 -13.103 14.552 1.00 92.19 97 ALA A C 1
ATOM 738 O O . ALA A 1 97 ? -3.818 -13.265 13.400 1.00 92.19 97 ALA A O 1
ATOM 739 N N . VAL A 1 98 ? -3.222 -11.889 15.076 1.00 92.94 98 VAL A N 1
ATOM 740 C CA . VAL A 1 98 ? -3.470 -10.633 14.348 1.00 92.94 98 VAL A CA 1
ATOM 741 C C . VAL A 1 98 ? -2.493 -10.493 13.181 1.00 92.94 98 VAL A C 1
ATOM 743 O O . VAL A 1 98 ? -2.902 -10.187 12.063 1.00 92.94 98 VAL A O 1
ATOM 746 N N . VAL A 1 99 ? -1.208 -10.779 13.413 1.00 93.62 99 VAL A N 1
ATOM 747 C CA . VAL A 1 99 ? -0.179 -10.751 12.362 1.00 93.62 99 VAL A CA 1
ATOM 748 C C . VAL A 1 99 ? -0.497 -11.755 11.251 1.00 93.62 99 VAL A C 1
ATOM 750 O O . VAL A 1 99 ? -0.352 -11.423 10.077 1.00 93.62 99 VAL A O 1
ATOM 753 N N . ALA A 1 100 ? -0.947 -12.965 11.591 1.00 91.75 100 ALA A N 1
ATOM 754 C CA . ALA A 1 100 ? -1.327 -13.975 10.605 1.00 91.75 100 ALA A CA 1
ATOM 755 C C . ALA A 1 100 ? -2.521 -13.527 9.743 1.00 91.75 100 ALA A C 1
ATOM 757 O O . ALA A 1 100 ? -2.462 -13.648 8.519 1.00 91.75 100 ALA A O 1
ATOM 758 N N . ALA A 1 101 ? -3.563 -12.954 10.357 1.00 91.56 101 ALA A N 1
ATOM 759 C CA . ALA A 1 101 ? -4.728 -12.427 9.642 1.00 91.56 101 ALA A CA 1
ATOM 760 C C . ALA A 1 101 ? -4.366 -11.250 8.716 1.00 91.56 101 ALA A C 1
ATOM 762 O O . ALA A 1 101 ? -4.786 -11.214 7.554 1.00 91.56 101 ALA A O 1
ATOM 763 N N . TRP A 1 102 ? -3.529 -10.326 9.203 1.00 93.38 102 TRP A N 1
ATOM 764 C CA . TRP A 1 102 ? -2.989 -9.233 8.393 1.00 93.38 102 TRP A CA 1
ATOM 765 C C . TRP A 1 102 ? -2.193 -9.764 7.197 1.00 93.38 102 TRP A C 1
ATOM 767 O O . TRP A 1 102 ? -2.452 -9.354 6.068 1.00 93.38 102 TRP A O 1
ATOM 777 N N . ARG A 1 103 ? -1.278 -10.724 7.409 1.00 93.44 103 ARG A N 1
ATOM 778 C CA . ARG A 1 103 ? -0.478 -11.323 6.325 1.00 93.44 103 ARG A CA 1
ATOM 779 C C . ARG A 1 103 ? -1.352 -11.964 5.259 1.00 93.44 103 ARG A C 1
ATOM 781 O O . ARG A 1 103 ? -1.120 -11.721 4.082 1.00 93.44 103 ARG A O 1
ATOM 788 N N . ALA A 1 104 ? -2.336 -12.768 5.657 1.00 92.44 104 ALA A N 1
ATOM 789 C CA . ALA A 1 104 ? -3.219 -13.449 4.714 1.00 92.44 104 ALA A CA 1
ATOM 790 C C . ALA A 1 104 ? -3.950 -12.448 3.807 1.00 92.44 104 ALA A C 1
ATOM 792 O O . ALA A 1 104 ? -3.954 -12.603 2.587 1.00 92.44 104 ALA A O 1
ATOM 793 N N . THR A 1 105 ? -4.497 -11.384 4.397 1.00 91.38 105 THR A N 1
ATOM 794 C CA . THR A 1 105 ? -5.223 -10.358 3.640 1.00 91.38 105 THR A CA 1
ATOM 795 C C . THR A 1 105 ? -4.278 -9.534 2.770 1.00 91.38 105 THR A C 1
ATOM 797 O O . THR A 1 105 ? -4.538 -9.343 1.585 1.00 91.38 105 THR A O 1
ATOM 800 N N . ARG A 1 106 ? -3.130 -9.114 3.315 1.00 91.88 106 ARG A N 1
ATOM 801 C CA . ARG A 1 106 ? -2.144 -8.328 2.571 1.00 91.88 106 ARG A CA 1
ATOM 802 C C . ARG A 1 106 ? -1.559 -9.100 1.391 1.00 91.88 106 ARG A C 1
ATOM 804 O O . ARG A 1 106 ? -1.351 -8.520 0.332 1.00 91.88 106 ARG A O 1
ATOM 811 N N . LEU A 1 107 ? -1.324 -10.403 1.540 1.00 93.81 107 LEU A N 1
ATOM 812 C CA . LEU A 1 107 ? -0.892 -11.254 0.432 1.00 93.81 107 LEU A CA 1
ATOM 813 C C . LEU A 1 107 ? -1.942 -11.318 -0.677 1.00 93.81 107 LEU A C 1
ATOM 815 O O . LEU A 1 107 ? -1.568 -11.187 -1.837 1.00 93.81 107 LEU A O 1
ATOM 819 N N . ALA A 1 108 ? -3.228 -11.445 -0.334 1.00 93.44 108 ALA A N 1
ATOM 820 C CA . ALA A 1 108 ? -4.306 -11.432 -1.320 1.00 93.44 108 ALA A CA 1
ATOM 821 C C . ALA A 1 108 ? -4.378 -10.095 -2.083 1.00 93.44 108 ALA A C 1
ATOM 823 O O . ALA A 1 108 ? -4.468 -10.102 -3.308 1.00 93.44 108 ALA A O 1
ATOM 824 N N . GLU A 1 109 ? -4.257 -8.961 -1.383 1.00 91.75 109 GLU A N 1
ATOM 825 C CA . GLU A 1 109 ? -4.203 -7.629 -2.009 1.00 91.75 109 GLU A CA 1
ATOM 826 C C . GLU A 1 109 ? -3.005 -7.486 -2.960 1.00 91.75 109 GLU A C 1
ATOM 828 O O . GLU A 1 109 ? -3.140 -6.984 -4.075 1.00 91.75 109 GLU A O 1
ATOM 833 N N . LEU A 1 110 ? -1.818 -7.925 -2.528 1.00 93.19 110 LEU A N 1
ATOM 834 C CA . LEU A 1 110 ? -0.605 -7.871 -3.345 1.00 93.19 110 LEU A CA 1
ATOM 835 C C . LEU A 1 110 ? -0.717 -8.790 -4.566 1.00 93.19 110 LEU A C 1
ATOM 837 O O . LEU A 1 110 ? -0.322 -8.397 -5.663 1.00 93.19 110 LEU A O 1
ATOM 841 N N . ASP A 1 111 ? -1.273 -9.992 -4.396 1.00 94.69 111 ASP A N 1
ATOM 842 C CA . ASP A 1 111 ? -1.530 -10.937 -5.484 1.00 94.69 111 ASP A CA 1
ATOM 843 C C . ASP A 1 111 ? -2.490 -10.355 -6.526 1.00 94.69 111 ASP A C 1
ATOM 845 O O . ASP A 1 111 ? -2.222 -10.471 -7.724 1.00 94.69 111 ASP A O 1
ATOM 849 N N . GLU A 1 112 ? -3.560 -9.686 -6.094 1.00 93.38 112 GLU A N 1
ATOM 850 C CA . GLU A 1 112 ? -4.505 -8.993 -6.976 1.00 93.38 112 GLU A CA 1
ATOM 851 C C . GLU A 1 112 ? -3.823 -7.845 -7.738 1.00 93.38 112 GLU A C 1
ATOM 853 O O . GLU A 1 112 ? -3.871 -7.798 -8.968 1.00 93.38 112 GLU A O 1
ATOM 858 N N . GLN A 1 113 ? -3.090 -6.972 -7.040 1.00 92.50 113 GLN A N 1
ATOM 859 C CA . GLN A 1 113 ? -2.395 -5.834 -7.659 1.00 92.50 113 GLN A CA 1
ATOM 860 C C . GLN A 1 113 ? -1.323 -6.270 -8.670 1.00 92.50 113 GLN A C 1
ATOM 862 O O . GLN A 1 113 ? -1.147 -5.631 -9.717 1.00 92.50 113 GLN A O 1
ATOM 867 N N . ILE A 1 114 ? -0.610 -7.363 -8.378 1.00 93.50 114 ILE A N 1
ATOM 868 C CA . ILE A 1 114 ? 0.354 -7.979 -9.297 1.00 93.50 114 ILE A CA 1
ATOM 869 C C . ILE A 1 114 ? -0.377 -8.640 -10.469 1.00 93.50 114 ILE A C 1
ATOM 871 O O . ILE A 1 114 ? 0.070 -8.509 -11.611 1.00 93.50 114 ILE A O 1
ATOM 875 N N . ALA A 1 115 ? -1.499 -9.326 -10.232 1.00 92.44 115 ALA A N 1
ATOM 876 C CA . ALA A 1 115 ? -2.301 -9.931 -11.291 1.00 92.44 115 ALA A CA 1
ATOM 877 C C . ALA A 1 115 ? -2.817 -8.879 -12.283 1.00 92.44 115 ALA A C 1
ATOM 879 O O . ALA A 1 115 ? -2.691 -9.086 -13.492 1.00 92.44 115 ALA A O 1
ATOM 880 N N . ASP A 1 116 ? -3.273 -7.723 -11.800 1.00 91.69 116 ASP A N 1
ATOM 881 C CA . ASP A 1 116 ? -3.709 -6.599 -12.636 1.00 91.69 116 ASP A CA 1
ATOM 882 C C . ASP A 1 116 ? -2.577 -5.997 -13.486 1.00 91.69 116 ASP A C 1
ATOM 884 O O . ASP A 1 116 ? -2.819 -5.430 -14.557 1.00 91.69 116 ASP A O 1
ATOM 888 N N . ALA A 1 117 ? -1.322 -6.137 -13.045 1.00 92.12 117 ALA A N 1
ATOM 889 C CA . ALA A 1 117 ? -0.153 -5.702 -13.804 1.00 92.12 117 ALA A CA 1
ATOM 890 C C . ALA A 1 117 ? 0.212 -6.672 -14.945 1.00 92.12 117 ALA A C 1
ATOM 892 O O . ALA A 1 117 ? 0.777 -6.244 -15.960 1.00 92.12 117 ALA A O 1
ATOM 893 N N . ARG A 1 118 ? -0.124 -7.969 -14.825 1.00 90.81 118 ARG A N 1
ATOM 894 C CA . ARG A 1 118 ? 0.293 -9.024 -15.774 1.00 90.81 118 ARG A CA 1
ATOM 895 C C . ARG A 1 118 ? -0.079 -8.746 -17.235 1.00 90.81 118 ARG A C 1
ATOM 897 O O . ARG A 1 118 ? 0.793 -8.920 -18.084 1.00 90.81 118 ARG A O 1
ATOM 904 N N . PRO A 1 119 ? -1.284 -8.251 -17.577 1.00 90.88 119 PRO A N 1
ATOM 905 C CA . PRO A 1 119 ? -1.634 -7.957 -18.970 1.00 90.88 119 PRO A CA 1
ATOM 906 C C . PRO A 1 119 ? -0.778 -6.852 -19.614 1.00 90.88 119 PRO A C 1
ATOM 908 O O . PRO A 1 119 ? -0.660 -6.780 -20.839 1.00 90.88 119 PRO A O 1
ATOM 911 N N . ILE A 1 120 ? -0.179 -5.968 -18.808 1.00 91.50 120 ILE A N 1
ATOM 912 C CA . ILE A 1 120 ? 0.647 -4.846 -19.280 1.00 91.50 120 ILE A CA 1
ATOM 913 C C . ILE A 1 120 ? 2.090 -5.301 -19.536 1.00 91.50 120 ILE A C 1
ATOM 915 O O . ILE A 1 120 ? 2.758 -4.790 -20.436 1.00 91.50 120 ILE A O 1
ATOM 919 N N . LEU A 1 121 ? 2.576 -6.284 -18.780 1.00 90.62 121 LEU A N 1
ATOM 920 C CA . LEU A 1 121 ? 3.968 -6.726 -18.788 1.00 90.62 121 LEU A CA 1
ATOM 921 C C . LEU A 1 121 ? 4.534 -7.111 -20.172 1.00 90.62 121 LEU A C 1
ATOM 923 O O . LEU A 1 121 ? 5.615 -6.615 -20.514 1.00 90.62 121 LEU A O 1
ATOM 927 N N . PRO A 1 122 ? 3.821 -7.860 -21.042 1.00 91.81 122 PRO A N 1
ATOM 928 C CA . PRO A 1 122 ? 4.297 -8.148 -22.398 1.00 91.81 122 PRO A CA 1
ATOM 929 C C . PRO A 1 122 ? 4.578 -6.892 -23.236 1.00 91.81 122 PRO A C 1
ATOM 931 O O . PRO A 1 122 ? 5.428 -6.912 -24.129 1.00 91.81 122 PRO A O 1
ATOM 934 N N . TRP A 1 123 ? 3.884 -5.784 -22.954 1.00 91.56 123 TRP A N 1
ATOM 935 C CA . TRP A 1 123 ? 4.113 -4.498 -23.612 1.00 91.56 123 TRP A CA 1
ATOM 936 C C . TRP A 1 123 ? 5.336 -3.751 -23.078 1.00 91.56 123 TRP A C 1
ATOM 938 O O . TRP A 1 123 ? 5.872 -2.895 -23.782 1.00 91.56 123 TRP A O 1
ATOM 948 N N . CYS A 1 124 ? 5.782 -4.060 -21.863 1.00 88.88 124 CYS A N 1
ATOM 949 C CA . CYS A 1 124 ? 6.953 -3.452 -21.239 1.00 88.88 124 CYS A CA 1
ATOM 950 C C . CYS A 1 124 ? 8.245 -4.192 -21.596 1.00 88.88 124 CYS A C 1
ATOM 952 O O . CYS A 1 124 ? 9.290 -3.559 -21.752 1.00 88.88 124 CYS A O 1
ATOM 954 N N . TRP A 1 125 ? 8.184 -5.511 -21.760 1.00 87.44 125 TRP A N 1
ATOM 955 C CA . TRP A 1 125 ? 9.366 -6.346 -21.966 1.00 87.44 125 TRP A CA 1
ATOM 956 C C . TRP A 1 125 ? 9.901 -6.317 -23.396 1.00 87.44 125 TRP A C 1
ATOM 958 O O . TRP A 1 125 ? 11.110 -6.210 -23.601 1.00 87.44 125 TRP A O 1
ATOM 968 N N . ASP A 1 126 ? 9.013 -6.370 -24.390 1.00 87.75 126 ASP A N 1
ATOM 969 C CA . ASP A 1 126 ? 9.401 -6.279 -25.796 1.00 87.75 126 ASP A CA 1
ATOM 970 C C . ASP A 1 126 ? 9.763 -4.832 -26.156 1.00 87.75 126 ASP A C 1
ATOM 972 O O . ASP A 1 126 ? 8.967 -3.907 -25.987 1.00 87.75 126 ASP A O 1
ATOM 976 N N . GLN A 1 127 ? 10.963 -4.619 -26.698 1.00 84.25 127 GLN A N 1
ATOM 977 C CA . GLN A 1 127 ? 11.463 -3.281 -27.015 1.00 84.25 127 GLN A CA 1
ATOM 978 C C . GLN A 1 127 ? 10.562 -2.521 -28.004 1.00 84.25 127 GLN A C 1
ATOM 980 O O . GLN A 1 127 ? 10.375 -1.302 -27.883 1.00 84.25 127 GLN A O 1
ATOM 985 N N . ARG A 1 128 ? 9.997 -3.204 -29.005 1.00 86.62 128 ARG A N 1
ATOM 986 C CA . ARG A 1 128 ? 9.148 -2.577 -30.024 1.00 86.62 128 ARG A CA 1
ATOM 987 C C . ARG A 1 128 ? 7.801 -2.182 -29.423 1.00 86.62 128 ARG A C 1
ATOM 989 O O . ARG A 1 128 ? 7.372 -1.042 -29.636 1.00 86.62 128 ARG A O 1
ATOM 996 N N . ARG A 1 129 ? 7.167 -3.070 -28.654 1.00 88.75 129 ARG A N 1
ATOM 997 C CA . ARG A 1 129 ? 5.919 -2.811 -27.917 1.00 88.75 129 ARG A CA 1
ATOM 998 C C . ARG A 1 129 ? 6.125 -1.705 -26.881 1.00 88.75 129 ARG A C 1
ATOM 1000 O O . ARG A 1 129 ? 5.348 -0.752 -26.867 1.00 88.75 129 ARG A O 1
ATOM 1007 N N . ARG A 1 130 ? 7.240 -1.720 -26.146 1.00 87.00 130 ARG A N 1
ATOM 1008 C CA . ARG A 1 130 ? 7.618 -0.694 -25.161 1.00 87.00 130 ARG A CA 1
ATOM 1009 C C . ARG A 1 130 ? 7.708 0.694 -25.785 1.00 87.00 130 ARG A C 1
ATOM 1011 O O . ARG A 1 130 ? 7.135 1.652 -25.266 1.00 87.00 130 ARG A O 1
ATOM 1018 N N . ARG A 1 131 ? 8.366 0.818 -26.944 1.00 82.69 131 ARG A N 1
ATOM 1019 C CA . ARG A 1 131 ? 8.437 2.084 -27.701 1.00 82.69 131 ARG A CA 1
ATOM 1020 C C . ARG A 1 131 ? 7.058 2.554 -28.173 1.00 82.69 131 ARG A C 1
ATOM 1022 O O . ARG A 1 131 ? 6.795 3.756 -28.165 1.00 82.69 131 ARG A O 1
ATOM 1029 N N . GLN A 1 132 ? 6.179 1.644 -28.593 1.00 86.88 132 GLN A N 1
ATOM 1030 C CA . GLN A 1 132 ? 4.808 1.992 -28.987 1.00 86.88 132 GLN A CA 1
ATOM 1031 C C . GLN A 1 132 ? 3.972 2.461 -27.791 1.00 86.88 132 GLN A C 1
ATOM 1033 O O . GLN A 1 132 ? 3.314 3.499 -27.887 1.00 86.88 132 GLN A O 1
ATOM 1038 N N . LEU A 1 133 ? 4.039 1.740 -26.671 1.00 87.31 133 LEU A N 1
ATOM 1039 C CA . LEU A 1 133 ? 3.360 2.074 -25.422 1.00 87.31 133 LEU A CA 1
ATOM 1040 C C . LEU A 1 133 ? 3.813 3.444 -24.900 1.00 87.31 133 LEU A C 1
ATOM 1042 O O . LEU A 1 133 ? 2.987 4.321 -24.657 1.00 87.31 133 LEU A O 1
ATOM 1046 N N . SER A 1 134 ? 5.125 3.678 -24.859 1.00 82.56 134 SER A N 1
ATOM 1047 C CA . SER A 1 134 ? 5.730 4.975 -24.539 1.00 82.56 134 SER A CA 1
ATOM 1048 C C . SER A 1 134 ? 5.146 6.103 -25.408 1.00 82.56 134 SER A C 1
ATOM 1050 O O . SER A 1 134 ? 4.585 7.068 -24.888 1.00 82.56 134 SER A O 1
ATOM 1052 N N . ARG A 1 135 ? 5.140 5.970 -26.739 1.00 81.75 135 ARG A N 1
ATOM 1053 C CA . ARG A 1 135 ? 4.558 7.002 -27.624 1.00 81.75 135 ARG A CA 1
ATOM 1054 C C . ARG A 1 135 ? 3.086 7.306 -27.324 1.00 81.75 135 ARG A C 1
ATOM 1056 O O . ARG A 1 135 ? 2.664 8.445 -27.497 1.00 81.75 135 ARG A O 1
ATOM 1063 N N . ARG A 1 136 ? 2.307 6.315 -26.881 1.00 84.56 136 ARG A N 1
ATOM 1064 C CA . ARG A 1 136 ? 0.888 6.483 -26.524 1.00 84.56 136 ARG A CA 1
ATOM 1065 C C . ARG A 1 136 ? 0.677 7.171 -25.175 1.00 84.56 136 ARG A C 1
ATOM 1067 O O . ARG A 1 136 ? -0.351 7.821 -25.007 1.00 84.56 136 ARG A O 1
ATOM 1074 N N . LEU A 1 137 ? 1.624 7.046 -24.247 1.00 79.81 137 LEU A N 1
ATOM 1075 C CA . LEU A 1 137 ? 1.583 7.683 -22.925 1.00 79.81 137 LEU A CA 1
ATOM 1076 C C . LEU A 1 137 ? 2.065 9.144 -22.956 1.00 79.81 137 LEU A C 1
ATOM 1078 O O . LEU A 1 137 ? 1.636 9.948 -22.130 1.00 79.81 137 LEU A O 1
ATOM 1082 N N . ALA A 1 138 ? 2.889 9.508 -23.945 1.00 69.56 138 ALA A N 1
ATOM 1083 C CA . ALA A 1 138 ? 3.479 10.842 -24.064 1.00 69.56 138 ALA A CA 1
ATOM 1084 C C . ALA A 1 138 ? 2.471 12.016 -24.035 1.00 69.56 138 ALA A C 1
ATOM 1086 O O . ALA A 1 138 ? 2.744 12.982 -23.327 1.00 69.56 138 ALA A O 1
ATOM 1087 N N . PRO A 1 139 ? 1.316 11.992 -24.738 1.00 62.16 139 PRO A N 1
ATOM 1088 C CA . PRO A 1 139 ? 0.428 13.159 -24.811 1.00 62.16 139 PRO A CA 1
ATOM 1089 C C . PRO A 1 139 ? -0.136 13.624 -23.459 1.00 62.16 139 PRO A C 1
ATOM 1091 O O . PRO A 1 139 ? -0.438 14.802 -23.304 1.00 62.16 139 PRO A O 1
ATOM 1094 N N . SER A 1 140 ? -0.261 12.732 -22.469 1.00 56.41 140 SER A N 1
ATOM 1095 C CA . SER A 1 140 ? -0.792 13.078 -21.139 1.00 56.41 140 SER A CA 1
ATOM 1096 C C . SER A 1 140 ? 0.180 13.843 -20.231 1.00 56.41 140 SER A C 1
ATOM 1098 O O . SER A 1 140 ? -0.258 14.414 -19.239 1.00 56.41 140 SER A O 1
ATOM 1100 N N . GLU A 1 141 ? 1.478 13.881 -20.534 1.00 50.66 141 GLU A N 1
ATOM 1101 C CA . GLU A 1 141 ? 2.504 14.463 -19.637 1.00 50.66 141 GLU A CA 1
ATOM 1102 C C . GLU A 1 141 ? 2.922 15.873 -20.031 1.00 50.66 141 GLU A C 1
ATOM 1104 O O . GLU A 1 141 ? 3.483 16.617 -19.225 1.00 50.66 141 GLU A O 1
ATOM 1109 N N . TRP A 1 142 ? 2.612 16.264 -21.267 1.00 50.25 142 TRP A N 1
ATOM 1110 C CA . TRP A 1 142 ? 2.920 17.590 -21.799 1.00 50.25 142 TRP A CA 1
ATOM 1111 C C . TRP A 1 142 ? 2.148 18.701 -21.078 1.00 50.25 142 TRP A C 1
ATOM 1113 O O . TRP A 1 142 ? 2.549 19.857 -21.149 1.00 50.25 142 TRP A O 1
ATOM 1123 N N . LEU A 1 143 ? 1.071 18.354 -20.365 1.00 45.91 143 LEU A N 1
ATOM 1124 C CA . LEU A 1 143 ? 0.237 19.296 -19.619 1.00 45.91 143 LEU A CA 1
ATOM 1125 C C . LEU A 1 143 ? 0.709 19.539 -18.173 1.00 45.91 143 LEU A C 1
ATOM 1127 O O . LEU A 1 143 ? 0.302 20.532 -17.585 1.00 45.91 143 LEU A O 1
ATOM 1131 N N . PHE A 1 144 ? 1.563 18.678 -17.601 1.00 42.94 144 PHE A N 1
ATOM 1132 C CA . PHE A 1 144 ? 1.866 18.696 -16.156 1.00 42.94 144 PHE A CA 1
ATOM 1133 C C . PHE A 1 144 ? 3.352 18.811 -15.792 1.00 42.94 144 PHE A C 1
ATOM 1135 O O . PHE A 1 144 ? 3.673 18.960 -14.617 1.00 42.94 144 PHE A O 1
ATOM 1142 N N . THR A 1 145 ? 4.269 18.775 -16.763 1.00 41.38 145 THR A N 1
ATOM 1143 C CA . THR A 1 145 ? 5.715 18.839 -16.485 1.00 41.38 145 THR A CA 1
ATOM 1144 C C . THR A 1 145 ? 6.383 19.960 -17.285 1.00 41.38 145 THR A C 1
ATOM 1146 O O . THR A 1 145 ? 6.329 19.930 -18.517 1.00 41.38 145 THR A O 1
ATOM 1149 N N . PRO A 1 146 ? 7.032 20.952 -16.639 1.00 38.00 146 PRO A N 1
ATOM 1150 C CA . PRO A 1 146 ? 7.724 22.019 -17.350 1.00 38.00 146 PRO A CA 1
ATOM 1151 C C . PRO A 1 146 ? 8.949 21.458 -18.085 1.00 38.00 146 PRO A C 1
ATOM 1153 O O . PRO A 1 146 ? 9.959 21.114 -17.484 1.00 38.00 146 PRO A O 1
ATOM 1156 N N . TYR A 1 147 ? 8.817 21.346 -19.409 1.00 44.25 147 TYR A N 1
ATOM 1157 C CA . TYR A 1 147 ? 9.846 21.187 -20.444 1.00 44.25 147 TYR A CA 1
ATOM 1158 C C . TYR A 1 147 ? 11.309 20.993 -19.982 1.00 44.25 147 TYR A C 1
ATOM 1160 O O . TYR A 1 147 ? 12.175 21.846 -20.192 1.00 44.25 147 TYR A O 1
ATOM 1168 N N . THR A 1 148 ? 11.648 19.788 -19.525 1.00 38.19 148 THR A N 1
ATOM 1169 C CA . THR A 1 148 ? 13.004 19.236 -19.644 1.00 38.19 148 THR A CA 1
ATOM 1170 C C . THR A 1 148 ? 12.978 18.042 -20.598 1.00 38.19 148 THR A C 1
ATOM 1172 O O . THR A 1 148 ? 12.563 16.930 -20.309 1.00 38.19 148 THR A O 1
ATOM 1175 N N . CYS A 1 149 ? 13.359 18.361 -21.833 1.00 39.06 149 CYS A N 1
ATOM 1176 C CA . CYS A 1 149 ? 13.725 17.502 -22.953 1.00 39.06 149 CYS A CA 1
ATOM 1177 C C . CYS A 1 149 ? 13.790 15.973 -22.690 1.00 39.06 149 CYS A C 1
ATOM 1179 O O . CYS A 1 149 ? 14.709 15.487 -22.041 1.00 39.06 149 CYS A O 1
ATOM 1181 N N . THR A 1 150 ? 12.947 15.233 -23.430 1.00 41.88 150 THR A N 1
ATOM 1182 C CA . THR A 1 150 ? 13.104 13.845 -23.944 1.00 41.88 150 THR A CA 1
ATOM 1183 C C . THR A 1 150 ? 12.605 12.614 -23.166 1.00 41.88 150 THR A C 1
ATOM 1185 O O . THR A 1 150 ? 12.802 11.513 -23.678 1.00 41.88 150 THR A O 1
ATOM 1188 N N . SER A 1 151 ? 11.906 12.714 -22.035 1.00 47.22 151 SER A N 1
ATOM 1189 C CA . SER A 1 151 ? 11.632 11.496 -21.240 1.00 47.22 151 SER A CA 1
ATOM 1190 C C . SER A 1 151 ? 10.244 11.339 -20.630 1.00 47.22 151 SER A C 1
ATOM 1192 O O . SER A 1 151 ? 10.070 10.353 -19.925 1.00 47.22 151 SER A O 1
ATOM 1194 N N . GLY A 1 152 ? 9.257 12.193 -20.946 1.00 50.25 152 GLY A N 1
ATOM 1195 C CA . GLY A 1 152 ? 7.896 12.076 -20.392 1.00 50.25 152 GLY A CA 1
ATOM 1196 C C . GLY A 1 152 ? 7.405 10.629 -20.418 1.00 50.25 152 GLY A C 1
ATOM 1197 O O . GLY A 1 152 ? 7.352 9.973 -19.397 1.00 50.25 152 GLY A O 1
ATOM 1198 N N . SER A 1 153 ? 7.195 10.049 -21.598 1.00 53.78 153 SER A N 1
ATOM 1199 C CA . SER A 1 153 ? 6.608 8.699 -21.671 1.00 53.78 153 SER A CA 1
ATOM 1200 C C . SER A 1 153 ? 7.407 7.553 -21.032 1.00 53.78 153 SER A C 1
ATOM 1202 O O . SER A 1 153 ? 6.865 6.464 -20.836 1.00 53.78 153 SER A O 1
ATOM 1204 N N . ARG A 1 154 ? 8.700 7.763 -20.746 1.00 67.88 154 ARG A N 1
ATOM 1205 C CA . ARG A 1 154 ? 9.527 6.801 -20.003 1.00 67.88 154 ARG A CA 1
ATOM 1206 C C . ARG A 1 154 ? 9.245 6.869 -18.502 1.00 67.88 154 ARG A C 1
ATOM 1208 O O . ARG A 1 154 ? 9.521 5.898 -17.818 1.00 67.88 154 ARG A O 1
ATOM 1215 N N . HIS A 1 155 ? 8.671 7.965 -18.015 1.00 74.12 155 HIS A N 1
ATOM 1216 C CA . HIS A 1 155 ? 8.298 8.197 -16.625 1.00 74.12 155 HIS A CA 1
ATOM 1217 C C . HIS A 1 155 ? 7.194 7.245 -16.164 1.00 74.12 155 HIS A C 1
ATOM 1219 O O . HIS A 1 155 ? 7.352 6.590 -15.143 1.00 74.12 155 HIS A O 1
ATOM 1225 N N . TYR A 1 156 ? 6.125 7.085 -16.952 1.00 79.19 156 TYR A N 1
ATOM 1226 C CA . TYR A 1 156 ? 5.083 6.095 -16.655 1.00 79.19 156 TYR A CA 1
ATOM 1227 C C . TYR A 1 156 ? 5.615 4.664 -16.616 1.00 79.19 156 TYR A C 1
ATOM 1229 O O . TYR A 1 156 ? 5.235 3.904 -15.737 1.00 79.19 156 TYR A O 1
ATOM 1237 N N . LEU A 1 157 ? 6.480 4.293 -17.564 1.00 85.00 157 LEU A N 1
ATOM 1238 C CA . LEU A 1 157 ? 7.068 2.952 -17.598 1.00 85.00 157 LEU A CA 1
ATOM 1239 C C . LEU A 1 157 ? 8.055 2.732 -16.450 1.00 85.00 157 LEU A C 1
ATOM 1241 O O . LEU A 1 157 ? 8.111 1.633 -15.915 1.00 85.00 157 LEU A O 1
ATOM 1245 N N . TYR A 1 158 ? 8.816 3.768 -16.094 1.00 85.31 158 TYR A N 1
ATOM 1246 C CA . TYR A 1 158 ? 9.697 3.780 -14.934 1.00 85.31 158 TYR A CA 1
ATOM 1247 C C . TYR A 1 158 ? 8.906 3.533 -13.652 1.00 85.31 158 TYR A C 1
ATOM 1249 O O . TYR A 1 158 ? 9.121 2.513 -13.011 1.00 85.31 158 TYR A O 1
ATOM 1257 N N . PHE A 1 159 ? 7.916 4.379 -13.354 1.00 86.00 159 PHE A N 1
ATOM 1258 C CA . PHE A 1 159 ? 7.091 4.204 -12.160 1.00 86.00 159 PHE A CA 1
ATOM 1259 C C . PHE A 1 159 ? 6.350 2.879 -12.151 1.00 86.00 159 PHE A C 1
ATOM 1261 O O . PHE A 1 159 ? 6.322 2.233 -11.121 1.00 86.00 159 PHE A O 1
ATOM 1268 N N . PHE A 1 160 ? 5.814 2.435 -13.289 1.00 90.00 160 PHE A N 1
ATOM 1269 C CA . PHE A 1 160 ? 5.176 1.125 -13.366 1.00 90.00 160 PHE A CA 1
ATOM 1270 C C . PHE A 1 160 ? 6.141 -0.007 -12.978 1.00 90.00 160 PHE A C 1
ATOM 1272 O O . PHE A 1 160 ? 5.765 -0.895 -12.222 1.00 90.00 160 PHE A O 1
ATOM 1279 N N . GLY A 1 161 ? 7.387 0.026 -13.463 1.00 91.81 161 GLY A N 1
ATOM 1280 C CA . GLY A 1 161 ? 8.387 -0.986 -13.118 1.00 91.81 161 GLY A CA 1
ATOM 1281 C C . GLY A 1 161 ? 8.856 -0.906 -11.664 1.00 91.81 161 GLY A C 1
ATOM 1282 O O . GLY A 1 161 ? 9.009 -1.948 -11.031 1.00 91.81 161 GLY A O 1
ATOM 1283 N N . THR A 1 162 ? 9.038 0.301 -11.125 1.00 91.19 162 THR A N 1
ATOM 1284 C CA . THR A 1 162 ? 9.372 0.534 -9.709 1.00 91.19 162 THR A CA 1
ATOM 1285 C C . THR A 1 162 ? 8.238 0.087 -8.787 1.00 91.19 162 THR A C 1
ATOM 1287 O O . THR A 1 162 ? 8.455 -0.756 -7.929 1.00 91.19 162 THR A O 1
ATOM 1290 N N . GLU A 1 163 ? 7.010 0.560 -9.017 1.00 92.12 163 GLU A N 1
ATOM 1291 C CA . GLU A 1 163 ? 5.832 0.205 -8.216 1.00 92.1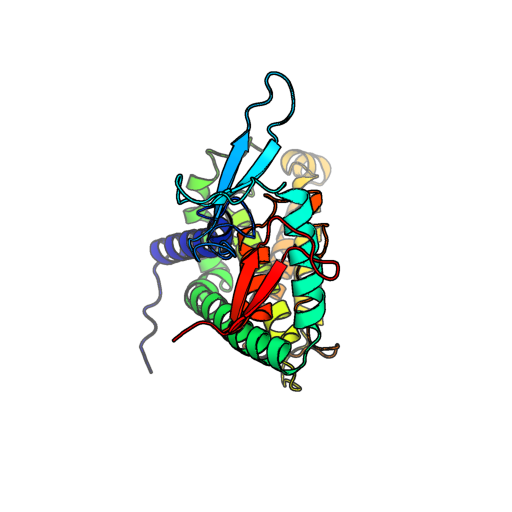2 163 GLU A CA 1
ATOM 1292 C C . GLU A 1 163 ? 5.583 -1.313 -8.255 1.00 92.12 163 GLU A C 1
ATOM 1294 O O . GLU A 1 163 ? 5.327 -1.925 -7.224 1.00 92.12 163 GLU A O 1
ATOM 1299 N N . LEU A 1 164 ? 5.721 -1.962 -9.418 1.00 94.00 164 LEU A N 1
ATOM 1300 C CA . LEU A 1 164 ? 5.597 -3.420 -9.496 1.00 94.00 164 LEU A CA 1
ATOM 1301 C C . LEU A 1 164 ? 6.736 -4.153 -8.773 1.00 94.00 164 LEU A C 1
ATOM 1303 O O . LEU A 1 164 ? 6.499 -5.197 -8.164 1.00 94.00 164 LEU A O 1
ATOM 1307 N N . THR A 1 165 ? 7.958 -3.619 -8.827 1.00 95.19 165 THR A N 1
ATOM 1308 C CA . THR A 1 165 ? 9.087 -4.152 -8.054 1.00 95.19 165 THR A CA 1
ATOM 1309 C C . THR A 1 165 ? 8.781 -4.095 -6.562 1.00 95.19 165 THR A C 1
ATOM 1311 O O . THR A 1 165 ? 8.908 -5.117 -5.888 1.00 95.19 165 THR A O 1
ATOM 1314 N N . ASP A 1 166 ? 8.301 -2.955 -6.065 1.00 93.44 166 ASP A N 1
ATOM 1315 C CA . ASP A 1 166 ? 7.915 -2.778 -4.665 1.00 93.44 166 ASP A CA 1
ATOM 1316 C C . ASP A 1 166 ? 6.843 -3.789 -4.243 1.00 93.44 166 ASP A C 1
ATOM 1318 O O . ASP A 1 166 ? 6.993 -4.441 -3.209 1.00 93.44 166 ASP A O 1
ATOM 1322 N N . LEU A 1 167 ? 5.812 -3.999 -5.071 1.00 94.00 167 LEU A N 1
ATOM 1323 C CA . LEU A 1 167 ? 4.761 -4.988 -4.807 1.00 94.00 167 LEU A CA 1
ATOM 1324 C C . LEU A 1 167 ? 5.308 -6.417 -4.721 1.00 94.00 167 LEU A C 1
ATOM 1326 O O . LEU A 1 167 ? 4.962 -7.157 -3.801 1.00 94.00 167 LEU A O 1
ATOM 1330 N N . ILE A 1 168 ? 6.177 -6.816 -5.654 1.00 95.12 168 ILE A N 1
ATOM 1331 C CA . ILE A 1 168 ? 6.787 -8.155 -5.670 1.00 95.12 168 ILE A CA 1
ATOM 1332 C C . ILE A 1 168 ? 7.700 -8.355 -4.457 1.00 95.12 168 ILE A C 1
ATOM 1334 O O . ILE A 1 168 ? 7.640 -9.398 -3.798 1.00 95.12 168 ILE A O 1
ATOM 1338 N N . VAL A 1 169 ? 8.532 -7.361 -4.142 1.00 94.38 169 VAL A N 1
ATOM 1339 C CA . VAL A 1 169 ? 9.432 -7.394 -2.984 1.00 94.38 169 VAL A CA 1
ATOM 1340 C C . VAL A 1 169 ? 8.620 -7.471 -1.697 1.00 94.38 169 VAL A C 1
ATOM 1342 O O . VAL A 1 169 ? 8.916 -8.297 -0.834 1.00 94.38 169 VAL A O 1
ATOM 1345 N N . GLU A 1 170 ? 7.584 -6.646 -1.563 1.00 93.69 170 GLU A N 1
ATOM 1346 C CA . GLU A 1 170 ? 6.691 -6.659 -0.411 1.00 93.69 170 GLU A CA 1
ATOM 1347 C C . GLU A 1 170 ? 5.988 -8.006 -0.268 1.00 93.69 170 GLU A C 1
ATOM 1349 O O . GLU A 1 170 ? 5.975 -8.570 0.828 1.00 93.69 170 GLU A O 1
ATOM 1354 N N . ARG A 1 171 ? 5.464 -8.560 -1.361 1.00 94.62 171 ARG A N 1
ATOM 1355 C CA . ARG A 1 171 ? 4.822 -9.872 -1.359 1.00 94.62 171 ARG A CA 1
ATOM 1356 C C . ARG A 1 171 ? 5.780 -10.944 -0.854 1.00 94.62 171 ARG A C 1
ATOM 1358 O O . ARG A 1 171 ? 5.451 -11.636 0.106 1.00 94.62 171 ARG A O 1
ATOM 1365 N N . ALA A 1 172 ? 6.974 -11.044 -1.437 1.00 94.00 172 ALA A N 1
ATOM 1366 C CA . ALA A 1 172 ? 7.981 -12.027 -1.034 1.00 94.00 172 ALA A CA 1
ATOM 1367 C C . ALA A 1 172 ? 8.419 -11.855 0.430 1.00 94.00 172 ALA A C 1
ATOM 1369 O O . ALA A 1 172 ? 8.647 -12.838 1.128 1.00 94.00 172 ALA A O 1
ATOM 1370 N N . ARG A 1 173 ? 8.497 -10.611 0.923 1.00 93.19 173 ARG A N 1
ATOM 1371 C CA . ARG A 1 173 ? 8.779 -10.317 2.337 1.00 93.19 173 ARG A CA 1
ATOM 1372 C C . ARG A 1 173 ? 7.622 -10.666 3.266 1.00 93.19 173 ARG A C 1
ATOM 1374 O O . ARG A 1 173 ? 7.858 -10.934 4.437 1.00 93.19 173 ARG A O 1
ATOM 1381 N N . THR A 1 174 ? 6.384 -10.607 2.789 1.00 93.12 174 THR A N 1
ATOM 1382 C CA . THR A 1 174 ? 5.184 -10.845 3.607 1.00 93.12 174 THR A CA 1
ATOM 1383 C C . THR A 1 174 ? 4.924 -12.339 3.793 1.00 93.12 174 THR A C 1
ATOM 1385 O O . THR A 1 174 ? 4.372 -12.748 4.818 1.00 93.12 174 THR A O 1
ATOM 1388 N N . VAL A 1 175 ? 5.359 -13.168 2.839 1.00 91.12 175 VAL A N 1
ATOM 1389 C CA . VAL A 1 175 ? 5.290 -14.626 2.960 1.00 91.12 175 VAL A CA 1
ATOM 1390 C C . VAL A 1 175 ? 6.183 -15.103 4.108 1.00 91.12 175 VAL A C 1
ATOM 1392 O O . VAL A 1 175 ? 7.365 -14.788 4.180 1.00 91.12 175 VAL A O 1
ATOM 1395 N N . ALA A 1 176 ? 5.592 -15.866 5.030 1.00 79.19 176 ALA A N 1
ATOM 1396 C CA . ALA A 1 176 ? 6.294 -16.416 6.190 1.00 79.19 176 ALA A CA 1
ATOM 1397 C C . ALA A 1 176 ? 7.065 -17.709 5.868 1.00 79.19 176 ALA A C 1
ATOM 1399 O O . ALA A 1 176 ? 7.962 -18.095 6.615 1.00 79.19 176 ALA A O 1
ATOM 1400 N N . GLU A 1 177 ? 6.703 -18.384 4.778 1.00 81.00 177 GLU A N 1
ATOM 1401 C CA . GLU A 1 177 ? 7.274 -19.668 4.383 1.00 81.00 177 GLU A CA 1
ATOM 1402 C C . GLU A 1 177 ? 8.458 -19.507 3.416 1.00 81.00 177 GLU A C 1
ATOM 1404 O O . GLU A 1 177 ? 8.468 -18.591 2.589 1.00 81.00 177 GLU A O 1
ATOM 1409 N N . PRO A 1 178 ? 9.453 -20.412 3.459 1.00 75.88 178 PRO A N 1
ATOM 1410 C CA . PRO A 1 178 ? 10.555 -20.400 2.509 1.00 75.88 178 PRO A CA 1
ATOM 1411 C C . PRO A 1 178 ? 10.044 -20.586 1.076 1.00 75.88 178 PRO A C 1
ATOM 1413 O O . PRO A 1 178 ? 9.505 -21.635 0.723 1.00 75.88 178 PRO A O 1
ATOM 1416 N N . GLN A 1 179 ? 10.256 -19.580 0.232 1.00 80.69 179 GLN A N 1
ATOM 1417 C CA . GLN A 1 179 ? 9.919 -19.653 -1.187 1.00 80.69 179 GLN A CA 1
ATOM 1418 C C . GLN A 1 179 ? 11.097 -20.196 -2.002 1.00 80.69 179 GLN A C 1
ATOM 1420 O O . GLN A 1 179 ? 12.264 -19.968 -1.677 1.00 80.69 179 GLN A O 1
ATOM 1425 N N . ARG A 1 180 ? 10.785 -20.918 -3.081 1.00 84.69 180 ARG A N 1
ATOM 1426 C CA . ARG A 1 180 ? 11.741 -21.217 -4.155 1.00 84.69 180 ARG A CA 1
ATOM 1427 C C . ARG A 1 180 ? 11.643 -20.097 -5.185 1.00 84.69 180 ARG A C 1
ATOM 1429 O O . ARG A 1 180 ? 10.547 -19.608 -5.420 1.00 84.69 180 ARG A O 1
ATOM 1436 N N . GLY A 1 181 ? 12.753 -19.717 -5.806 1.00 88.81 181 GLY A N 1
ATOM 1437 C CA . GLY A 1 181 ? 12.740 -18.699 -6.853 1.00 88.81 181 GLY A CA 1
ATOM 1438 C C . GLY A 1 181 ? 14.034 -17.906 -6.918 1.00 88.81 181 GLY A C 1
ATOM 1439 O O . GLY A 1 181 ? 15.034 -18.273 -6.297 1.00 88.81 181 GLY A O 1
ATOM 1440 N N . ARG A 1 182 ? 14.011 -16.807 -7.672 1.00 92.12 182 ARG A N 1
ATOM 1441 C CA . ARG A 1 182 ? 15.136 -15.866 -7.718 1.00 92.12 182 ARG A CA 1
ATOM 1442 C C . ARG A 1 182 ? 15.155 -14.983 -6.482 1.00 92.12 182 ARG A C 1
ATOM 1444 O O . ARG A 1 182 ? 14.114 -14.669 -5.916 1.00 92.12 182 ARG A O 1
ATOM 1451 N N . SER A 1 183 ? 16.335 -14.524 -6.081 1.00 93.88 183 SER A N 1
ATOM 1452 C CA . SER A 1 183 ? 16.448 -13.601 -4.952 1.00 93.88 183 SER A CA 1
ATOM 1453 C C . SER A 1 183 ? 15.811 -12.252 -5.283 1.00 93.88 183 SER A C 1
ATOM 1455 O O . SER A 1 183 ? 16.194 -11.610 -6.262 1.00 93.88 183 SER A O 1
ATOM 1457 N N . VAL A 1 184 ? 14.927 -11.750 -4.414 1.00 94.25 184 VAL A N 1
ATOM 1458 C CA . VAL A 1 184 ? 14.436 -10.362 -4.519 1.00 94.25 184 VAL A CA 1
ATOM 1459 C C . VAL A 1 184 ? 15.564 -9.334 -4.425 1.00 94.25 184 VAL A C 1
ATOM 1461 O O . VAL A 1 184 ? 15.404 -8.207 -4.882 1.00 94.25 184 VAL A O 1
ATOM 1464 N N . GLY A 1 185 ? 16.726 -9.709 -3.878 1.00 94.00 185 GLY A N 1
ATOM 1465 C CA . GLY A 1 185 ? 17.918 -8.863 -3.891 1.00 94.00 185 GLY A CA 1
ATOM 1466 C C . GLY A 1 185 ? 18.398 -8.536 -5.307 1.00 94.00 185 GLY A C 1
ATOM 1467 O O . GLY A 1 185 ? 18.844 -7.416 -5.544 1.00 94.00 185 GLY A O 1
ATOM 1468 N N . GLU A 1 186 ? 18.254 -9.461 -6.264 1.00 94.88 186 GLU A N 1
ATOM 1469 C CA . GLU A 1 186 ? 18.581 -9.202 -7.674 1.00 94.88 186 GLU A CA 1
ATOM 1470 C C . GLU A 1 186 ? 17.628 -8.179 -8.293 1.00 94.88 186 GLU A C 1
ATOM 1472 O O . GLU A 1 186 ? 18.071 -7.296 -9.029 1.00 94.88 186 GLU A O 1
ATOM 1477 N N . LEU A 1 187 ? 16.337 -8.277 -7.960 1.00 94.81 187 LEU A N 1
ATOM 1478 C CA . LEU A 1 187 ? 15.309 -7.353 -8.429 1.00 94.81 187 LEU A CA 1
ATOM 1479 C C . LEU A 1 187 ? 15.547 -5.941 -7.890 1.00 94.81 187 LEU A C 1
ATOM 1481 O O . LEU A 1 187 ? 15.646 -4.998 -8.671 1.00 94.81 187 LEU A O 1
ATOM 1485 N N . VAL A 1 188 ? 15.747 -5.815 -6.574 1.00 94.62 188 VAL A N 1
ATOM 1486 C CA . VAL A 1 188 ? 16.062 -4.539 -5.909 1.00 94.62 188 VAL A CA 1
ATOM 1487 C C . VAL A 1 188 ? 17.349 -3.929 -6.467 1.00 94.62 188 VAL A C 1
ATOM 1489 O O . VAL A 1 188 ? 17.439 -2.718 -6.661 1.00 94.62 188 VAL A O 1
ATOM 1492 N N . GLN A 1 189 ? 18.366 -4.746 -6.746 1.00 95.75 189 GLN A N 1
ATOM 1493 C CA . GLN A 1 189 ? 19.614 -4.258 -7.327 1.00 95.75 189 GLN A CA 1
ATOM 1494 C C . GLN A 1 189 ? 19.411 -3.729 -8.756 1.00 95.75 189 GLN A C 1
ATOM 1496 O O . GLN A 1 189 ? 19.902 -2.646 -9.074 1.00 95.75 189 GLN A O 1
ATOM 1501 N N . ALA A 1 190 ? 18.675 -4.450 -9.605 1.00 94.25 190 ALA A N 1
ATOM 1502 C CA . ALA A 1 190 ? 18.375 -4.006 -10.968 1.00 94.25 190 ALA A CA 1
ATOM 1503 C C . ALA A 1 190 ? 17.516 -2.730 -10.989 1.00 94.25 190 ALA A C 1
ATOM 1505 O O . ALA A 1 190 ? 17.748 -1.837 -11.804 1.00 94.25 190 ALA A O 1
ATOM 1506 N N . GLU A 1 191 ? 16.562 -2.617 -10.068 1.00 93.38 191 GLU A N 1
ATOM 1507 C CA . GLU A 1 191 ? 15.728 -1.430 -9.895 1.00 93.38 191 GLU A CA 1
ATOM 1508 C C . GLU A 1 191 ? 16.569 -0.222 -9.460 1.00 93.38 191 GLU A C 1
ATOM 1510 O O . GLU A 1 191 ? 16.508 0.829 -10.096 1.00 93.38 191 GLU A O 1
ATOM 1515 N N . ARG A 1 192 ? 17.455 -0.383 -8.467 1.00 91.56 192 ARG A N 1
ATOM 1516 C CA . ARG A 1 192 ? 18.407 0.666 -8.055 1.00 91.56 192 ARG A CA 1
ATOM 1517 C C . ARG A 1 192 ? 19.295 1.123 -9.203 1.00 91.56 192 ARG A C 1
ATOM 1519 O O . ARG A 1 192 ? 19.455 2.322 -9.411 1.00 91.56 192 ARG A O 1
ATOM 1526 N N . GLU A 1 193 ? 19.870 0.185 -9.951 1.00 89.75 193 GLU A N 1
ATOM 1527 C CA . GLU A 1 193 ? 20.692 0.485 -11.126 1.00 89.75 193 GLU A CA 1
ATOM 1528 C C . GLU A 1 193 ? 19.924 1.303 -12.171 1.00 89.75 193 GLU A C 1
ATOM 1530 O O . GLU A 1 193 ? 20.487 2.231 -12.757 1.00 89.75 193 GLU A O 1
ATOM 1535 N N . TRP A 1 194 ? 18.645 0.992 -12.389 1.00 86.56 194 TRP A N 1
ATOM 1536 C CA . TRP A 1 194 ? 17.790 1.752 -13.294 1.00 86.56 194 TRP A CA 1
ATOM 1537 C C . TRP A 1 194 ? 17.460 3.151 -12.750 1.00 86.56 194 TRP A C 1
ATOM 1539 O O . TRP A 1 194 ? 17.536 4.136 -13.490 1.00 86.56 194 TRP A O 1
ATOM 1549 N N . THR A 1 195 ? 17.167 3.253 -11.453 1.00 84.88 195 THR A N 1
ATOM 1550 C CA . THR A 1 195 ? 16.863 4.504 -10.743 1.00 84.88 195 THR A CA 1
ATOM 1551 C C . THR A 1 195 ? 18.041 5.473 -10.732 1.00 84.88 195 THR A C 1
ATOM 1553 O O . THR A 1 195 ? 17.858 6.658 -11.021 1.00 84.88 195 THR A O 1
ATOM 1556 N N . TYR A 1 196 ? 19.261 5.003 -10.457 1.00 80.81 196 TYR A N 1
ATOM 1557 C CA . TYR A 1 196 ? 20.455 5.856 -10.495 1.00 80.81 196 TYR A CA 1
ATOM 1558 C C . TYR A 1 196 ? 20.641 6.495 -11.866 1.00 80.81 196 TYR A C 1
ATOM 1560 O O . TYR A 1 196 ? 20.797 7.712 -11.976 1.00 80.81 196 TYR A O 1
ATOM 1568 N N . LEU A 1 197 ? 20.514 5.690 -12.919 1.00 71.81 197 LEU A N 1
ATOM 1569 C CA . LEU A 1 197 ? 20.627 6.194 -14.276 1.00 71.81 197 LEU A CA 1
ATOM 1570 C C . LEU A 1 197 ? 19.488 7.175 -14.617 1.00 71.81 197 LEU A C 1
ATOM 1572 O O . LEU A 1 197 ? 19.689 8.125 -15.376 1.00 71.81 197 LEU A O 1
ATOM 1576 N N . TRP A 1 198 ? 18.293 6.987 -14.039 1.00 74.81 198 TRP A N 1
ATOM 1577 C CA . TRP A 1 198 ? 17.146 7.873 -14.270 1.00 74.81 198 TRP A CA 1
ATOM 1578 C C . TRP A 1 198 ? 17.424 9.254 -13.676 1.00 74.81 198 TRP A C 1
ATOM 1580 O O . TRP A 1 198 ? 17.232 10.272 -14.347 1.00 74.81 198 TRP A O 1
ATOM 1590 N N . LEU A 1 199 ? 17.948 9.284 -12.449 1.00 70.81 199 LEU A N 1
ATOM 1591 C CA . LEU A 1 199 ? 18.324 10.507 -11.741 1.00 70.81 199 LEU A CA 1
ATOM 1592 C C . LEU A 1 199 ? 19.463 11.261 -12.443 1.00 70.81 199 LEU A C 1
ATOM 1594 O O . LEU A 1 199 ? 19.388 12.486 -12.576 1.00 70.81 199 LEU A O 1
ATOM 1598 N N . ASP A 1 200 ? 20.482 10.558 -12.937 1.00 66.62 200 ASP A N 1
ATOM 1599 C CA . ASP A 1 200 ? 21.626 11.177 -13.618 1.00 66.62 200 ASP A CA 1
ATOM 1600 C C . ASP A 1 200 ? 21.231 11.840 -14.946 1.00 66.62 200 ASP A C 1
ATOM 1602 O O . ASP A 1 200 ? 21.683 12.947 -15.264 1.00 66.62 200 ASP A O 1
ATOM 1606 N N . ILE A 1 201 ? 20.308 11.230 -15.695 1.00 62.66 201 ILE A N 1
ATOM 1607 C CA . ILE A 1 201 ? 19.786 11.805 -16.943 1.00 62.66 201 ILE A CA 1
ATOM 1608 C C . ILE A 1 201 ? 18.908 13.035 -16.672 1.00 62.66 201 ILE A C 1
ATOM 1610 O O . ILE A 1 201 ? 18.942 13.988 -17.451 1.00 62.66 201 ILE A O 1
ATOM 1614 N N . HIS A 1 202 ? 18.145 13.064 -15.576 1.00 60.09 202 HIS A N 1
ATOM 1615 C CA . HIS A 1 202 ? 17.364 14.254 -15.207 1.00 60.09 202 HIS A CA 1
ATOM 1616 C C . HIS A 1 202 ? 18.234 15.424 -14.751 1.00 60.09 202 HIS A C 1
ATOM 1618 O O . HIS A 1 202 ? 17.869 16.582 -14.970 1.00 60.09 202 HIS A O 1
ATOM 1624 N N . ARG A 1 203 ? 19.407 15.145 -14.172 1.00 57.31 203 ARG A N 1
ATOM 1625 C CA . ARG A 1 203 ? 20.385 16.173 -13.784 1.00 57.31 203 ARG A CA 1
ATOM 1626 C C . ARG A 1 203 ? 21.075 16.815 -14.987 1.00 57.31 203 ARG A C 1
ATOM 1628 O O . ARG A 1 203 ? 21.403 18.001 -14.945 1.00 57.31 203 ARG A O 1
ATOM 1635 N N . LEU A 1 204 ? 21.263 16.073 -16.076 1.00 57.41 204 LEU A N 1
ATOM 1636 C CA . LEU A 1 204 ? 21.968 16.548 -17.262 1.00 57.41 204 LEU A CA 1
ATOM 1637 C C . LEU A 1 204 ? 20.996 16.827 -18.414 1.00 57.41 204 LEU A C 1
ATOM 1639 O O . LEU A 1 204 ? 20.474 15.914 -19.053 1.00 57.41 204 LEU A O 1
ATOM 1643 N N . LYS A 1 205 ? 20.790 18.100 -18.791 1.00 62.66 205 LYS A N 1
ATOM 1644 C CA . LYS A 1 205 ? 19.958 18.404 -19.971 1.00 62.66 205 LYS A CA 1
ATOM 1645 C C . LYS A 1 205 ? 20.602 17.736 -21.190 1.00 62.66 205 LYS A C 1
ATOM 1647 O O . LYS A 1 205 ? 21.683 18.137 -21.606 1.00 62.66 205 LYS A O 1
ATOM 1652 N N . ARG A 1 206 ? 19.935 16.776 -21.841 1.00 60.19 206 ARG A N 1
ATOM 1653 C CA . ARG A 1 206 ? 20.461 16.056 -23.029 1.00 60.19 206 ARG A CA 1
ATOM 1654 C C . ARG A 1 206 ? 21.043 16.959 -24.124 1.00 60.19 206 ARG A C 1
ATOM 1656 O O . ARG A 1 206 ? 21.975 16.567 -24.816 1.00 60.19 206 ARG A O 1
ATOM 1663 N N . ARG A 1 207 ? 20.535 18.191 -24.276 1.00 61.72 207 ARG A N 1
ATOM 1664 C CA . ARG A 1 207 ? 21.113 19.206 -25.182 1.00 61.72 207 ARG A CA 1
ATOM 1665 C C . ARG A 1 207 ? 22.515 19.657 -24.754 1.00 61.72 207 ARG A C 1
ATOM 1667 O O . ARG A 1 207 ? 23.357 19.871 -25.616 1.00 61.72 207 ARG A O 1
ATOM 1674 N N . GLN A 1 208 ? 22.752 19.800 -23.454 1.00 65.75 208 GLN A N 1
ATOM 1675 C CA . GLN A 1 208 ? 24.058 20.095 -22.866 1.00 65.75 208 GLN A CA 1
ATOM 1676 C C . GLN A 1 208 ? 24.997 18.890 -23.010 1.00 65.75 208 GLN A C 1
ATOM 1678 O O . GLN A 1 208 ? 26.102 19.060 -23.508 1.00 65.75 208 GLN A O 1
ATOM 1683 N N . VAL A 1 209 ? 24.522 17.673 -22.720 1.00 63.97 209 VAL A N 1
ATOM 1684 C CA . VAL A 1 209 ? 25.295 16.427 -22.910 1.00 63.97 209 VAL A CA 1
ATOM 1685 C C . VAL A 1 209 ? 25.701 16.236 -24.370 1.00 63.97 209 VAL A C 1
ATOM 1687 O O . VAL A 1 209 ? 26.869 16.025 -24.662 1.00 63.97 209 VAL A O 1
ATOM 1690 N N . ARG A 1 210 ? 24.768 16.400 -25.317 1.00 64.31 210 ARG A N 1
ATOM 1691 C CA . ARG A 1 210 ? 25.049 16.275 -26.756 1.00 64.31 210 ARG A CA 1
ATOM 1692 C C . ARG A 1 210 ? 26.057 17.312 -27.255 1.00 64.31 210 ARG A C 1
ATOM 1694 O O . ARG A 1 210 ? 26.831 17.005 -28.156 1.00 64.31 210 ARG A O 1
ATOM 1701 N N . ARG A 1 211 ? 26.024 18.532 -26.709 1.00 67.94 211 ARG A N 1
ATOM 1702 C CA . ARG A 1 211 ? 26.983 19.595 -27.048 1.00 67.94 211 ARG A CA 1
ATOM 1703 C C . ARG A 1 211 ? 28.360 19.354 -26.424 1.00 67.94 211 ARG A C 1
ATOM 1705 O O . ARG A 1 211 ? 29.342 19.687 -27.066 1.00 67.94 211 ARG A O 1
ATOM 1712 N N . MET A 1 212 ? 28.422 18.788 -25.216 1.00 68.44 212 MET A N 1
ATOM 1713 C CA . MET A 1 212 ? 29.676 18.577 -24.480 1.00 68.44 212 MET A CA 1
ATOM 1714 C C . MET A 1 212 ? 30.380 17.255 -24.815 1.00 68.44 212 MET A C 1
ATOM 1716 O O . MET A 1 212 ? 31.597 17.240 -24.932 1.00 68.44 212 MET A O 1
ATOM 1720 N N . LEU A 1 213 ? 29.638 16.156 -24.982 1.00 69.81 213 LEU A N 1
ATOM 1721 C CA . LEU A 1 213 ? 30.190 14.799 -25.130 1.00 69.81 213 LEU A CA 1
ATOM 1722 C C . LEU A 1 213 ? 30.055 14.227 -26.556 1.00 69.81 213 LEU A C 1
ATOM 1724 O O . LEU A 1 213 ? 30.563 13.149 -26.861 1.00 69.81 213 LEU A O 1
ATOM 1728 N N . GLY A 1 214 ? 29.356 14.932 -27.451 1.00 74.94 214 GLY A N 1
ATOM 1729 C CA . GLY A 1 214 ? 29.123 14.490 -28.825 1.00 74.94 214 GLY A CA 1
ATOM 1730 C C . GLY A 1 214 ? 28.068 13.381 -28.965 1.00 74.94 214 GLY A C 1
ATOM 1731 O O . GLY A 1 214 ? 27.385 12.990 -28.019 1.00 74.94 214 GLY A O 1
ATOM 1732 N N . ARG A 1 215 ? 27.878 12.894 -30.201 1.00 76.12 215 ARG A N 1
ATOM 1733 C CA . ARG A 1 215 ? 26.825 11.914 -30.543 1.00 76.12 215 ARG A CA 1
ATOM 1734 C C . ARG A 1 215 ? 27.105 10.511 -29.991 1.00 76.12 215 ARG A C 1
ATOM 1736 O O . ARG A 1 215 ? 26.158 9.806 -29.670 1.00 76.12 215 ARG A O 1
ATOM 1743 N N . ARG A 1 216 ? 28.381 10.122 -29.895 1.00 79.88 216 ARG A N 1
ATOM 1744 C CA . ARG A 1 216 ? 28.809 8.782 -29.468 1.00 79.88 216 ARG A CA 1
ATOM 1745 C C . ARG A 1 216 ? 28.536 8.535 -27.982 1.00 79.88 216 ARG A C 1
ATOM 1747 O O . ARG A 1 216 ? 27.863 7.569 -27.663 1.00 79.88 216 ARG A O 1
ATOM 1754 N N . ALA A 1 217 ? 28.929 9.459 -27.109 1.00 73.12 217 ALA A N 1
ATOM 1755 C CA . ALA A 1 217 ? 28.666 9.347 -25.673 1.00 73.12 217 ALA A CA 1
ATOM 1756 C C . ALA A 1 217 ? 27.163 9.332 -25.340 1.00 73.12 217 ALA A C 1
ATOM 1758 O O . ALA A 1 217 ? 26.723 8.638 -24.433 1.00 73.12 217 ALA A O 1
ATOM 1759 N N . LEU A 1 218 ? 26.346 10.073 -26.100 1.00 72.38 218 LEU A N 1
ATOM 1760 C CA . LEU A 1 218 ? 24.892 10.025 -25.933 1.00 72.38 218 LEU A CA 1
ATOM 1761 C C . LEU A 1 218 ? 24.309 8.653 -26.311 1.00 72.38 218 LEU A C 1
ATOM 1763 O O . LEU A 1 218 ? 23.360 8.212 -25.675 1.00 72.38 218 LEU A O 1
ATOM 1767 N N . GLN A 1 219 ? 24.866 8.002 -27.336 1.00 77.62 219 GLN A N 1
ATOM 1768 C CA . GLN A 1 219 ? 24.465 6.653 -27.729 1.00 77.62 219 GLN A CA 1
ATOM 1769 C C . GLN A 1 219 ? 24.850 5.630 -26.655 1.00 77.62 219 GLN A C 1
ATOM 1771 O O . GLN A 1 219 ? 24.015 4.820 -26.287 1.00 77.62 219 GLN A O 1
ATOM 1776 N N . GLU A 1 220 ? 26.060 5.726 -26.097 1.00 80.88 220 GLU A N 1
ATOM 1777 C CA . GLU A 1 220 ? 26.525 4.850 -25.010 1.00 80.88 220 GLU A CA 1
ATOM 1778 C C . GLU A 1 220 ? 25.620 4.948 -23.766 1.00 80.88 220 GLU A C 1
ATOM 1780 O O . GLU A 1 220 ? 25.252 3.927 -23.192 1.00 80.88 220 GLU A O 1
ATOM 1785 N N . ILE A 1 221 ? 25.175 6.158 -23.399 1.00 76.38 221 ILE A N 1
ATOM 1786 C CA . ILE A 1 221 ? 24.198 6.366 -22.312 1.00 76.38 221 ILE A CA 1
ATOM 1787 C C . ILE A 1 221 ? 22.835 5.740 -22.647 1.00 76.38 221 ILE A C 1
ATOM 1789 O O . ILE A 1 221 ? 22.187 5.158 -21.779 1.00 76.38 221 ILE A O 1
ATOM 1793 N N . ASP A 1 222 ? 22.373 5.874 -23.892 1.00 76.19 222 ASP A N 1
ATOM 1794 C CA . ASP A 1 222 ? 21.093 5.308 -24.326 1.00 76.19 222 ASP A CA 1
ATOM 1795 C C . ASP A 1 222 ? 21.119 3.775 -24.375 1.00 76.19 222 ASP A C 1
ATOM 1797 O O . ASP A 1 222 ? 20.108 3.142 -24.062 1.00 76.19 222 ASP A O 1
ATOM 1801 N N . ASP A 1 223 ? 22.261 3.189 -24.729 1.00 82.62 223 ASP A N 1
ATOM 1802 C CA . ASP A 1 223 ? 22.466 1.743 -24.755 1.00 82.62 223 ASP A CA 1
ATOM 1803 C C . ASP A 1 223 ? 22.559 1.174 -23.325 1.00 82.62 223 ASP A C 1
ATOM 1805 O O . ASP A 1 223 ? 21.877 0.192 -23.026 1.00 82.62 223 ASP A O 1
ATOM 1809 N N . ASP A 1 224 ? 23.293 1.829 -22.411 1.00 82.62 224 ASP A N 1
ATOM 1810 C CA . ASP A 1 224 ? 23.334 1.458 -20.981 1.00 82.62 224 ASP A CA 1
ATOM 1811 C C . ASP A 1 224 ? 21.940 1.572 -20.335 1.00 82.62 224 ASP A C 1
ATOM 1813 O O . ASP A 1 224 ? 21.508 0.687 -19.590 1.00 82.62 224 ASP A O 1
ATOM 1817 N N . TRP A 1 225 ? 21.174 2.610 -20.697 1.00 80.19 225 TRP A N 1
ATOM 1818 C CA . TRP A 1 225 ? 19.774 2.756 -20.288 1.00 80.19 225 TRP A CA 1
ATOM 1819 C C . TRP A 1 225 ? 18.920 1.575 -20.718 1.00 80.19 225 TRP A C 1
ATOM 1821 O O . TRP A 1 225 ? 18.180 1.002 -19.912 1.00 80.19 225 TRP A O 1
ATOM 1831 N N . GLU A 1 226 ? 19.002 1.216 -21.994 1.00 82.19 226 GLU A N 1
ATOM 1832 C CA . GLU A 1 226 ? 18.214 0.130 -22.551 1.00 82.19 226 GLU A CA 1
ATOM 1833 C C . GLU A 1 226 ? 18.600 -1.218 -21.930 1.00 82.19 226 GLU A C 1
ATOM 1835 O O . GLU A 1 226 ? 17.717 -2.035 -21.659 1.00 82.19 226 GLU A O 1
ATOM 1840 N N . GLN A 1 227 ? 19.889 -1.436 -21.659 1.00 87.56 227 GLN A N 1
ATOM 1841 C CA . GLN A 1 227 ? 20.393 -2.648 -21.020 1.00 87.56 227 GLN A CA 1
ATOM 1842 C C . GLN A 1 227 ? 19.851 -2.800 -19.595 1.00 87.56 227 GLN A C 1
ATOM 1844 O O . GLN A 1 227 ? 19.275 -3.841 -19.273 1.00 87.56 227 GLN A O 1
ATOM 1849 N N . ARG A 1 228 ? 19.974 -1.766 -18.751 1.00 88.38 228 ARG A N 1
ATOM 1850 C CA . ARG A 1 228 ? 19.477 -1.800 -17.361 1.00 88.38 228 ARG A CA 1
ATOM 1851 C C . ARG A 1 228 ? 17.962 -1.939 -17.301 1.00 88.38 228 ARG A C 1
ATOM 1853 O O . ARG A 1 228 ? 17.445 -2.754 -16.540 1.00 88.38 228 ARG A O 1
ATOM 1860 N N . GLN A 1 229 ? 17.251 -1.202 -18.155 1.00 86.94 229 GLN A N 1
ATOM 1861 C CA . GLN A 1 229 ? 15.802 -1.316 -18.268 1.00 86.94 229 GLN A CA 1
ATOM 1862 C C . GLN A 1 229 ? 15.384 -2.733 -18.694 1.00 86.94 229 GLN A C 1
ATOM 1864 O O . GLN A 1 229 ? 14.451 -3.294 -18.126 1.00 86.94 229 GLN A O 1
ATOM 1869 N N . THR A 1 230 ? 16.058 -3.319 -19.686 1.00 89.38 230 THR A N 1
ATOM 1870 C CA . THR A 1 230 ? 15.757 -4.680 -20.161 1.00 89.38 230 THR A CA 1
ATOM 1871 C C . THR A 1 230 ? 16.040 -5.716 -19.079 1.00 89.38 230 THR A C 1
ATOM 1873 O O . THR A 1 230 ? 15.189 -6.565 -18.844 1.00 89.38 230 THR A O 1
ATOM 1876 N N . ARG A 1 231 ? 17.155 -5.585 -18.346 1.00 91.94 231 ARG A N 1
ATOM 1877 C CA . ARG A 1 231 ? 17.478 -6.448 -17.201 1.00 91.94 231 ARG A CA 1
ATOM 1878 C C . ARG A 1 231 ? 16.363 -6.452 -16.154 1.00 91.94 231 ARG A C 1
ATOM 1880 O O . ARG A 1 231 ? 15.956 -7.527 -15.726 1.00 91.94 231 ARG A O 1
ATOM 1887 N N . LEU A 1 232 ? 15.864 -5.281 -15.746 1.00 92.62 232 LEU A N 1
ATOM 1888 C CA . LEU A 1 232 ? 14.773 -5.224 -14.770 1.00 92.62 232 LEU A CA 1
ATOM 1889 C C . LEU A 1 232 ? 13.494 -5.857 -15.323 1.00 92.62 232 LEU A C 1
ATOM 1891 O O . LEU A 1 232 ? 12.841 -6.633 -14.637 1.00 92.62 232 LEU A O 1
ATOM 1895 N N . TRP A 1 233 ? 13.138 -5.544 -16.566 1.00 92.44 233 TRP A N 1
ATOM 1896 C CA . TRP A 1 233 ? 11.958 -6.122 -17.198 1.00 92.44 233 TRP A CA 1
ATOM 1897 C C . TRP A 1 233 ? 12.035 -7.639 -17.318 1.00 92.44 233 TRP A C 1
ATOM 1899 O O . TRP A 1 233 ? 11.029 -8.297 -17.081 1.00 92.44 233 TRP A O 1
ATOM 1909 N N . ASP A 1 234 ? 13.201 -8.186 -17.654 1.00 92.31 234 ASP A N 1
ATOM 1910 C CA . ASP A 1 234 ? 13.428 -9.628 -17.703 1.00 92.31 234 ASP A CA 1
ATOM 1911 C C . ASP A 1 234 ? 13.291 -10.268 -16.327 1.00 92.31 234 ASP A C 1
ATOM 1913 O O . ASP A 1 234 ? 12.688 -11.328 -16.213 1.00 92.31 234 ASP A O 1
ATOM 1917 N N . LEU A 1 235 ? 13.781 -9.602 -15.282 1.00 93.88 235 LEU A N 1
ATOM 1918 C CA . LEU A 1 235 ? 13.560 -10.033 -13.909 1.00 93.88 235 LEU A CA 1
ATOM 1919 C C . LEU A 1 235 ? 12.065 -10.025 -13.573 1.00 93.88 235 LEU A C 1
ATOM 1921 O O . LEU A 1 235 ? 11.545 -11.047 -13.155 1.00 93.88 235 LEU A O 1
ATOM 1925 N N . LEU A 1 236 ? 11.337 -8.944 -13.864 1.00 92.75 236 LEU A N 1
ATOM 1926 C CA . LEU A 1 236 ? 9.890 -8.831 -13.623 1.00 92.75 236 LEU A CA 1
ATOM 1927 C C . LEU A 1 236 ? 9.025 -9.864 -14.382 1.00 92.75 236 LEU A C 1
ATOM 1929 O O . LEU A 1 236 ? 7.830 -9.954 -14.104 1.00 92.75 236 LEU A O 1
ATOM 1933 N N . LYS A 1 237 ? 9.592 -10.634 -15.329 1.00 88.44 237 LYS A N 1
ATOM 1934 C CA . LYS A 1 237 ? 8.939 -11.809 -15.949 1.00 88.44 237 LYS A CA 1
ATOM 1935 C C . LYS A 1 237 ? 8.789 -12.980 -15.010 1.00 88.44 237 LYS A C 1
ATOM 1937 O O . LYS A 1 237 ? 7.870 -13.779 -15.180 1.00 88.44 237 LYS A O 1
ATOM 1942 N N . GLU A 1 238 ? 9.728 -13.107 -14.091 1.00 85.81 238 GLU A N 1
ATOM 1943 C CA . GLU A 1 238 ? 9.801 -14.233 -13.187 1.00 85.81 238 GLU A CA 1
ATOM 1944 C C . GLU A 1 238 ? 8.606 -14.201 -12.233 1.00 85.81 238 GLU A C 1
ATOM 1946 O O . GLU A 1 238 ? 8.230 -13.157 -11.690 1.00 85.81 238 GLU A O 1
ATOM 1951 N N . THR A 1 239 ? 7.992 -15.364 -12.046 1.00 80.44 239 THR A N 1
ATOM 1952 C CA . THR A 1 239 ? 6.793 -15.530 -11.218 1.00 80.44 239 THR A CA 1
ATOM 1953 C C . THR A 1 239 ? 7.123 -15.832 -9.766 1.00 80.44 239 THR A C 1
ATOM 1955 O O . THR A 1 239 ? 6.324 -15.527 -8.883 1.00 80.44 239 THR A O 1
ATOM 1958 N N . ASP A 1 240 ? 8.305 -16.400 -9.529 1.00 88.56 240 ASP A N 1
ATOM 1959 C CA . ASP A 1 240 ? 8.704 -16.946 -8.241 1.00 88.56 240 ASP A CA 1
ATOM 1960 C C . ASP A 1 240 ? 9.925 -16.210 -7.692 1.00 88.56 240 ASP A C 1
ATOM 1962 O O . ASP A 1 240 ? 11.023 -16.219 -8.262 1.00 88.56 240 ASP A O 1
ATOM 1966 N N . TRP A 1 241 ? 9.710 -15.583 -6.541 1.00 93.19 241 TRP A N 1
ATOM 1967 C CA . TRP A 1 241 ? 10.677 -14.740 -5.862 1.00 93.19 241 TRP A CA 1
ATOM 1968 C C . TRP A 1 241 ? 10.938 -15.265 -4.463 1.00 93.19 241 TRP A C 1
ATOM 1970 O O . TRP A 1 241 ? 10.034 -15.727 -3.780 1.00 93.19 241 TRP A O 1
ATOM 1980 N N . GLN A 1 242 ? 12.187 -15.178 -4.033 1.00 93.38 242 GLN A N 1
ATOM 1981 C CA . GLN A 1 242 ? 12.641 -15.617 -2.729 1.00 93.38 242 GLN A CA 1
ATOM 1982 C C . GLN A 1 242 ? 13.187 -14.428 -1.947 1.00 93.38 242 GLN A C 1
ATOM 1984 O O . GLN A 1 242 ? 14.062 -13.694 -2.416 1.00 93.38 242 GLN A O 1
ATOM 1989 N N . TYR A 1 243 ? 12.721 -14.292 -0.710 1.00 92.69 243 TYR A N 1
ATOM 1990 C CA . TYR A 1 243 ? 13.302 -13.409 0.288 1.00 92.69 243 TYR A CA 1
ATOM 1991 C C . TYR A 1 243 ? 13.887 -14.242 1.433 1.00 92.69 243 TYR A C 1
ATOM 1993 O O . TYR A 1 243 ? 13.235 -15.138 1.957 1.00 92.69 243 TYR A O 1
ATOM 2001 N N . SER A 1 244 ? 15.142 -13.971 1.792 1.00 87.44 244 SER A N 1
ATOM 2002 C CA . SER A 1 244 ? 15.889 -14.729 2.806 1.00 87.44 244 SER A CA 1
ATOM 2003 C C . SER A 1 244 ? 15.909 -14.067 4.188 1.00 87.44 244 SER A C 1
ATOM 2005 O O . SER A 1 244 ? 16.542 -14.588 5.102 1.00 87.44 244 SER A O 1
ATOM 2007 N N . GLY A 1 245 ? 15.298 -12.888 4.331 1.00 88.19 245 GLY A N 1
ATOM 2008 C CA . GLY A 1 245 ? 15.235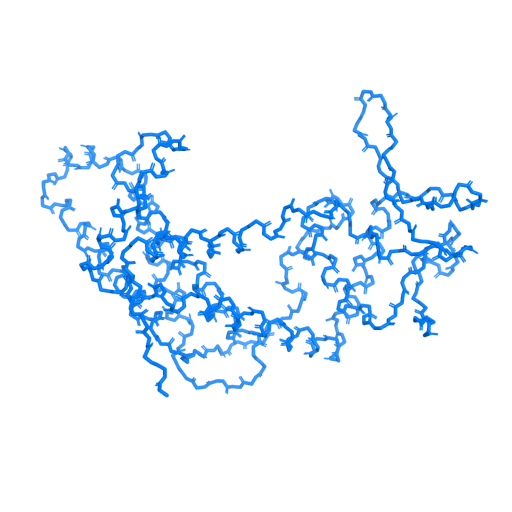 -12.160 5.597 1.00 88.19 245 GLY A CA 1
ATOM 2009 C C . GLY A 1 245 ? 14.006 -12.525 6.438 1.00 88.19 245 GLY A C 1
ATOM 2010 O O . GLY A 1 245 ? 13.185 -13.343 6.021 1.00 88.19 245 GLY A O 1
ATOM 2011 N N . PRO A 1 246 ? 13.849 -11.906 7.621 1.00 89.88 246 PRO A N 1
ATOM 2012 C CA . PRO A 1 246 ? 12.677 -12.117 8.463 1.00 89.88 246 PRO A CA 1
ATOM 2013 C C . PRO A 1 246 ? 11.417 -11.586 7.779 1.00 89.88 246 PRO A C 1
ATOM 2015 O O . PRO A 1 246 ? 11.437 -10.493 7.212 1.00 89.88 246 PRO A O 1
ATOM 2018 N N . ALA A 1 247 ? 10.321 -12.341 7.861 1.00 90.50 247 ALA A N 1
ATOM 2019 C CA . ALA A 1 247 ? 9.053 -11.926 7.277 1.00 90.50 247 ALA A CA 1
ATOM 2020 C C . ALA A 1 247 ? 8.612 -10.560 7.819 1.00 90.50 247 ALA A C 1
ATOM 2022 O O . ALA A 1 247 ? 8.668 -10.319 9.032 1.00 90.50 247 ALA A O 1
ATOM 2023 N N . ARG A 1 248 ? 8.126 -9.705 6.915 1.00 91.56 248 ARG A N 1
ATOM 2024 C CA . ARG A 1 248 ? 7.635 -8.363 7.224 1.00 91.56 248 ARG A CA 1
ATOM 2025 C C . ARG A 1 248 ? 6.586 -8.436 8.326 1.00 91.56 248 ARG A C 1
ATOM 2027 O O . ARG A 1 248 ? 5.723 -9.329 8.352 1.00 91.56 248 ARG A O 1
ATOM 2034 N N . GLN A 1 249 ? 6.685 -7.491 9.246 1.00 92.19 249 GLN A N 1
ATOM 2035 C CA . GLN A 1 249 ? 5.720 -7.299 10.319 1.00 92.19 249 GLN A CA 1
ATOM 2036 C C . GLN A 1 249 ? 4.823 -6.100 9.988 1.00 92.19 249 GLN A C 1
ATOM 2038 O O . GLN A 1 249 ? 5.303 -5.136 9.393 1.00 92.19 249 GLN A O 1
ATOM 2043 N N . PRO A 1 250 ? 3.549 -6.096 10.413 1.00 93.12 250 PRO A N 1
ATOM 2044 C CA . PRO A 1 250 ? 2.661 -4.947 10.205 1.00 93.12 250 PRO A CA 1
ATOM 2045 C C . PRO A 1 250 ? 3.170 -3.665 10.886 1.00 93.12 250 PRO A C 1
ATOM 2047 O O . PRO A 1 250 ? 2.820 -2.564 10.480 1.00 93.12 250 PRO A O 1
ATOM 2050 N N . LEU A 1 251 ? 4.028 -3.787 11.907 1.00 93.81 251 LEU A N 1
ATOM 2051 C CA . LEU A 1 251 ? 4.681 -2.647 12.561 1.00 93.81 251 LEU A CA 1
ATOM 2052 C C . LEU A 1 251 ? 5.736 -1.949 11.688 1.00 93.81 251 LEU A C 1
ATOM 2054 O O . LEU A 1 251 ? 6.117 -0.831 12.011 1.00 93.81 251 LEU A O 1
ATOM 2058 N N . GLU A 1 252 ? 6.197 -2.595 10.615 1.00 91.44 252 GLU A N 1
ATOM 2059 C CA . GLU A 1 252 ? 7.112 -2.032 9.608 1.00 91.44 252 GLU A CA 1
ATOM 2060 C C . GLU A 1 252 ? 6.337 -1.362 8.455 1.00 91.44 252 GLU A C 1
ATOM 2062 O O . GLU A 1 252 ? 6.875 -1.119 7.368 1.00 91.44 252 GLU A O 1
ATOM 2067 N N . ASP A 1 253 ? 5.031 -1.146 8.624 1.00 90.81 253 ASP A N 1
ATOM 2068 C CA . ASP A 1 253 ? 4.251 -0.320 7.714 1.00 90.81 253 ASP A CA 1
ATOM 2069 C C . ASP A 1 253 ? 4.599 1.157 7.924 1.00 90.81 253 ASP A C 1
ATOM 2071 O O . ASP A 1 253 ? 4.674 1.636 9.055 1.00 90.81 253 ASP A O 1
ATOM 2075 N N . ARG A 1 254 ? 4.753 1.899 6.823 1.00 88.88 254 ARG A N 1
ATOM 2076 C CA . ARG A 1 254 ? 5.127 3.319 6.839 1.00 88.88 254 ARG A CA 1
ATOM 2077 C C . ARG A 1 254 ? 4.121 4.181 7.627 1.00 88.88 254 ARG A C 1
ATOM 2079 O O . ARG A 1 254 ? 4.458 5.259 8.110 1.00 88.88 254 ARG A O 1
ATOM 2086 N N . ALA A 1 255 ? 2.881 3.707 7.800 1.00 89.69 255 ALA A N 1
ATOM 2087 C CA . ALA A 1 255 ? 1.845 4.363 8.604 1.00 89.69 255 ALA A CA 1
ATOM 2088 C C . ALA A 1 255 ? 2.174 4.387 10.108 1.00 89.69 255 ALA A C 1
ATOM 2090 O O . ALA A 1 255 ? 1.580 5.174 10.855 1.00 89.69 255 ALA A O 1
ATOM 2091 N N . MET A 1 256 ? 3.121 3.546 10.533 1.00 92.94 256 MET A N 1
ATOM 2092 C CA . MET A 1 256 ? 3.645 3.447 11.893 1.00 92.94 256 MET A CA 1
ATOM 2093 C C . MET A 1 256 ? 4.953 4.229 12.099 1.00 92.94 256 MET A C 1
ATOM 2095 O O . MET A 1 256 ? 5.446 4.258 13.226 1.00 92.94 256 MET A O 1
ATOM 2099 N N . ASP A 1 257 ? 5.519 4.867 11.068 1.00 90.81 257 ASP A N 1
ATOM 2100 C CA . ASP A 1 257 ? 6.792 5.603 11.182 1.00 90.81 257 ASP A CA 1
ATOM 2101 C C . ASP A 1 257 ? 6.631 6.973 11.861 1.00 90.81 257 ASP A C 1
ATOM 2103 O O . ASP A 1 257 ? 7.570 7.489 12.463 1.00 90.81 257 ASP A O 1
ATOM 2107 N N . GLN A 1 258 ? 5.442 7.573 11.759 1.00 89.56 258 GLN A N 1
ATOM 2108 C CA . GLN A 1 258 ? 5.122 8.882 12.333 1.00 89.56 258 GLN A CA 1
ATOM 2109 C C . GLN A 1 258 ? 4.087 8.736 13.440 1.00 89.56 258 GLN A C 1
ATOM 2111 O O . GLN A 1 258 ? 3.094 8.032 13.247 1.00 89.56 258 GLN A O 1
ATOM 2116 N N . GLU A 1 259 ? 4.272 9.467 14.541 1.00 92.12 259 GLU A N 1
ATOM 2117 C CA . GLU A 1 259 ? 3.281 9.557 15.616 1.00 92.12 259 GLU A CA 1
ATOM 2118 C C . GLU A 1 259 ? 1.941 10.074 15.075 1.00 92.12 259 GLU A C 1
ATOM 2120 O O . GLU A 1 259 ? 1.870 11.104 14.384 1.00 92.12 259 GLU A O 1
ATOM 2125 N N . TRP A 1 260 ? 0.863 9.357 15.390 1.00 93.50 260 TRP A N 1
ATOM 2126 C CA . TRP A 1 260 ? -0.470 9.649 14.862 1.00 93.50 260 TRP A CA 1
ATOM 2127 C C . TRP A 1 260 ? -1.005 10.967 15.423 1.00 93.50 260 TRP A C 1
ATOM 2129 O O . TRP A 1 260 ? -1.610 11.751 14.698 1.00 93.50 260 TRP A O 1
ATOM 2139 N N . SER A 1 261 ? -0.677 11.267 16.680 1.00 91.38 261 SER A N 1
ATOM 2140 C CA . SER A 1 261 ? -1.040 12.509 17.372 1.00 91.38 261 SER A CA 1
ATOM 2141 C C . SER A 1 261 ? -0.474 13.774 16.721 1.00 91.38 261 SER A C 1
ATOM 2143 O O . SER A 1 261 ? -1.128 14.816 16.734 1.00 91.38 261 SER A O 1
ATOM 2145 N N . GLN A 1 262 ? 0.726 13.693 16.138 1.00 89.56 262 GLN A N 1
ATOM 2146 C CA . GLN A 1 262 ? 1.398 14.825 15.490 1.00 89.56 262 GLN A CA 1
ATOM 2147 C C . GLN A 1 262 ? 0.909 15.046 14.056 1.00 89.56 262 GLN A C 1
ATOM 2149 O O . GLN A 1 262 ? 1.113 16.111 13.475 1.00 89.56 262 GLN A O 1
ATOM 2154 N N . SER A 1 263 ? 0.280 14.029 13.468 1.00 87.12 263 SER A N 1
ATOM 2155 C CA . SER A 1 263 ? -0.044 13.991 12.046 1.00 87.12 263 SER A CA 1
ATOM 2156 C C . SER A 1 263 ? -1.391 13.306 11.766 1.00 87.12 263 SER A C 1
ATOM 2158 O O . SER A 1 263 ? -1.452 12.453 10.885 1.00 87.12 263 SER A O 1
ATOM 2160 N N . PRO A 1 264 ? -2.493 13.646 12.461 1.00 82.50 264 PRO A N 1
ATOM 2161 C CA . PRO A 1 264 ? -3.711 12.823 12.492 1.00 82.50 264 PRO A CA 1
ATOM 2162 C C . PRO A 1 264 ? -4.378 12.619 11.120 1.00 82.50 264 PRO A C 1
ATOM 2164 O O . PRO A 1 264 ? -5.030 11.602 10.894 1.00 82.50 264 PRO A O 1
ATOM 2167 N N . GLY A 1 265 ? -4.169 13.545 10.175 1.00 81.94 265 GLY A N 1
ATOM 2168 C CA . GLY A 1 265 ? -4.655 13.428 8.793 1.00 81.94 265 GLY A CA 1
ATOM 2169 C C . GLY A 1 265 ? -3.703 12.735 7.812 1.00 81.94 265 GLY A C 1
ATOM 2170 O O . GLY A 1 265 ? -4.079 12.451 6.676 1.00 81.94 265 GLY A O 1
ATOM 2171 N N . VAL A 1 266 ? -2.462 12.454 8.210 1.00 85.56 266 VAL A N 1
ATOM 2172 C CA . VAL A 1 266 ? -1.479 11.799 7.339 1.00 85.56 266 VAL A CA 1
ATOM 2173 C C . VAL A 1 266 ? -1.775 10.304 7.300 1.00 85.56 266 VAL A C 1
ATOM 2175 O O . VAL A 1 266 ? -1.755 9.628 8.325 1.00 85.56 266 VAL A O 1
ATOM 2178 N N . MET A 1 267 ? -2.056 9.786 6.101 1.00 86.75 267 MET A N 1
ATOM 2179 C CA . MET A 1 267 ? -2.285 8.357 5.849 1.00 86.75 267 MET A CA 1
ATOM 2180 C C . MET A 1 267 ? -3.384 7.737 6.730 1.00 86.75 267 MET A C 1
ATOM 2182 O O . MET A 1 267 ? -3.313 6.562 7.107 1.00 86.75 267 MET A O 1
ATOM 2186 N N . ALA A 1 268 ? -4.417 8.520 7.058 1.00 87.19 268 ALA A N 1
ATOM 2187 C CA . ALA A 1 268 ? -5.493 8.112 7.959 1.00 87.19 268 ALA A CA 1
ATOM 2188 C C . ALA A 1 268 ? -6.158 6.791 7.528 1.00 87.19 268 ALA A C 1
ATOM 2190 O O . ALA A 1 268 ? -6.470 5.954 8.372 1.00 87.19 268 ALA A O 1
ATOM 2191 N N . ARG A 1 269 ? -6.296 6.544 6.216 1.00 85.69 269 ARG A N 1
ATOM 2192 C CA . ARG A 1 269 ? -6.826 5.281 5.677 1.00 85.69 269 ARG A CA 1
ATOM 2193 C C . ARG A 1 269 ? -5.930 4.080 5.992 1.00 85.69 269 ARG A C 1
ATOM 2195 O O . ARG A 1 269 ? -6.440 3.052 6.429 1.00 85.69 269 ARG A O 1
ATOM 2202 N N . GLN A 1 270 ? -4.618 4.194 5.779 1.00 87.69 270 GLN A N 1
ATOM 2203 C CA . GLN A 1 270 ? -3.671 3.105 6.059 1.00 87.69 270 GLN A CA 1
ATOM 2204 C C . GLN A 1 270 ? -3.598 2.816 7.561 1.00 87.69 270 GLN A C 1
ATOM 2206 O O . GLN A 1 270 ? -3.710 1.662 7.971 1.00 87.69 270 GLN A O 1
ATOM 2211 N N . ARG A 1 271 ? -3.547 3.863 8.392 1.00 92.12 271 ARG A N 1
ATOM 2212 C CA . ARG A 1 271 ? -3.625 3.743 9.858 1.00 92.12 271 ARG A CA 1
ATOM 2213 C C . ARG A 1 271 ? -4.923 3.083 10.315 1.00 92.12 271 ARG A C 1
ATOM 2215 O O . ARG A 1 271 ? -4.894 2.183 11.147 1.00 92.12 271 ARG A O 1
ATOM 2222 N N . ARG A 1 272 ? -6.056 3.465 9.721 1.00 90.62 272 ARG A N 1
ATOM 2223 C CA . ARG A 1 272 ? -7.360 2.849 9.994 1.00 90.62 272 ARG A CA 1
ATOM 2224 C C . ARG A 1 272 ? -7.414 1.384 9.562 1.00 90.62 272 ARG A C 1
ATOM 2226 O O . ARG A 1 272 ? -8.015 0.583 10.266 1.00 90.62 272 ARG A O 1
ATOM 2233 N N . SER A 1 273 ? -6.783 1.023 8.445 1.00 89.75 273 SER A N 1
ATOM 2234 C CA . SER A 1 273 ? -6.657 -0.377 8.023 1.00 89.75 273 SER A CA 1
ATOM 2235 C C . SER A 1 273 ? -5.899 -1.194 9.075 1.00 89.75 273 SER A C 1
ATOM 2237 O O . SER A 1 273 ? -6.406 -2.205 9.555 1.00 89.75 273 SER A O 1
ATOM 2239 N N . LEU A 1 274 ? -4.743 -0.701 9.538 1.00 92.94 274 LEU A N 1
ATOM 2240 C CA . LEU A 1 274 ? -3.975 -1.328 10.622 1.00 92.94 274 LEU A CA 1
ATOM 2241 C C . LEU A 1 274 ? -4.774 -1.431 11.928 1.00 92.94 274 LEU A C 1
ATOM 2243 O O . LEU A 1 274 ? -4.747 -2.475 12.582 1.00 92.94 274 LEU A O 1
ATOM 2247 N N . LEU A 1 275 ? -5.518 -0.380 12.282 1.00 94.38 275 LEU A N 1
ATOM 2248 C CA . LEU A 1 275 ? -6.414 -0.378 13.436 1.00 94.38 275 LEU A CA 1
ATOM 2249 C C . LEU A 1 275 ? -7.512 -1.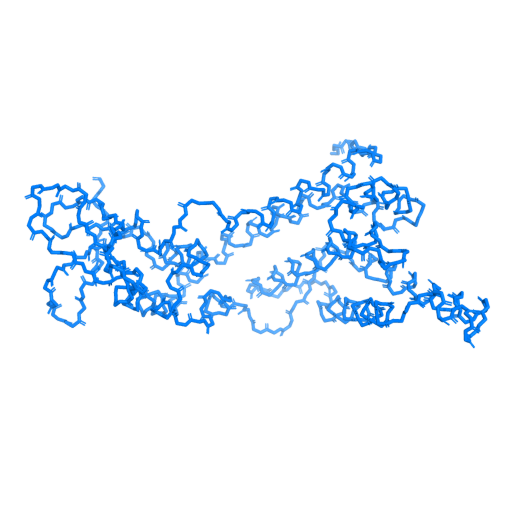443 13.301 1.00 94.38 275 LEU A C 1
ATOM 2251 O O . LEU A 1 275 ? -7.795 -2.139 14.270 1.00 94.38 275 LEU A O 1
ATOM 2255 N N . ALA A 1 276 ? -8.105 -1.603 12.115 1.00 91.50 276 ALA A N 1
ATOM 2256 C CA . ALA A 1 276 ? -9.128 -2.616 11.8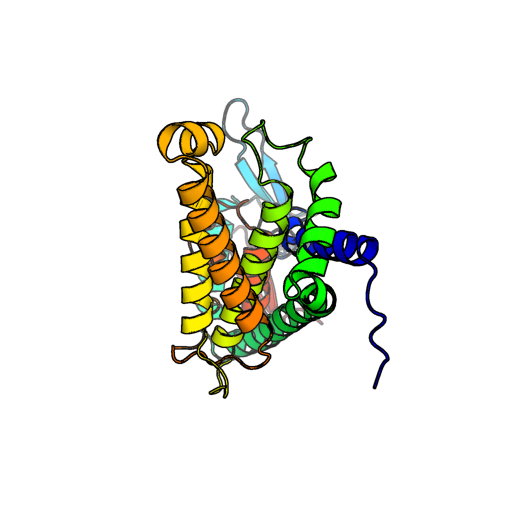66 1.00 91.50 276 ALA A CA 1
ATOM 2257 C C . ALA A 1 276 ? -8.573 -4.039 12.048 1.00 91.50 276 ALA A C 1
ATOM 2259 O O . ALA A 1 276 ? -9.199 -4.849 12.730 1.00 91.50 276 ALA A O 1
ATOM 2260 N N . TYR A 1 277 ? -7.366 -4.326 11.544 1.00 89.81 277 TYR A N 1
ATOM 2261 C CA . TYR A 1 277 ? -6.695 -5.606 11.812 1.00 89.81 277 TYR A CA 1
ATOM 2262 C C . TYR A 1 277 ? -6.415 -5.813 13.305 1.00 89.81 277 TYR A C 1
ATOM 2264 O O . TYR A 1 277 ? -6.667 -6.892 13.838 1.00 89.81 277 TYR A O 1
ATOM 2272 N N . ALA A 1 278 ? -5.914 -4.782 13.992 1.00 93.38 278 ALA A N 1
ATOM 2273 C CA . ALA A 1 278 ? -5.658 -4.822 15.431 1.00 93.38 278 ALA A CA 1
ATOM 2274 C C . ALA A 1 278 ? -6.929 -5.086 16.257 1.00 93.38 278 ALA A C 1
ATOM 2276 O O . ALA A 1 278 ? -6.877 -5.775 17.286 1.00 93.38 278 ALA A O 1
ATOM 2277 N N . LEU A 1 279 ? -8.056 -4.533 15.808 1.00 92.44 279 LEU A N 1
ATOM 2278 C CA . LEU A 1 279 ? -9.351 -4.635 16.462 1.00 92.44 279 LEU A CA 1
ATOM 2279 C C . LEU A 1 279 ? -10.004 -6.012 16.262 1.00 92.44 279 LEU A C 1
ATOM 2281 O O . LEU A 1 279 ? -10.548 -6.567 17.223 1.00 92.44 279 LEU A O 1
ATOM 2285 N N . GLY A 1 280 ? -9.916 -6.572 15.051 1.00 89.31 280 GLY A N 1
ATOM 2286 C CA . GLY A 1 280 ? -10.635 -7.789 14.668 1.00 89.31 280 GLY A CA 1
ATOM 2287 C C . GLY A 1 280 ? -12.150 -7.581 14.745 1.00 89.31 280 GLY A C 1
ATOM 2288 O O . GLY A 1 280 ? -12.654 -6.546 14.318 1.00 89.31 280 GLY A O 1
ATOM 2289 N N . ASP A 1 281 ? -12.863 -8.527 15.358 1.00 88.31 281 ASP A N 1
ATOM 2290 C CA . ASP A 1 281 ? -14.330 -8.488 15.503 1.00 88.31 281 ASP A CA 1
ATOM 2291 C C . ASP A 1 281 ? -14.822 -7.605 16.666 1.00 88.31 281 ASP A C 1
ATOM 2293 O O . ASP A 1 281 ? -16.002 -7.606 17.011 1.00 88.31 281 ASP A O 1
ATOM 2297 N N . ASN A 1 282 ? -13.926 -6.875 17.330 1.00 90.94 282 ASN A N 1
ATOM 2298 C CA . ASN A 1 282 ? -14.291 -6.026 18.459 1.00 90.94 282 ASN A CA 1
ATOM 2299 C C . ASN A 1 282 ? -14.728 -4.624 18.006 1.00 90.94 282 ASN A C 1
ATOM 2301 O O . ASN A 1 282 ? -14.626 -4.246 16.842 1.00 90.94 282 ASN A O 1
ATOM 2305 N N . GLN A 1 283 ? -15.201 -3.817 18.952 1.00 90.56 283 GLN A N 1
ATOM 2306 C CA . GLN A 1 283 ? -15.527 -2.407 18.758 1.00 90.56 283 GLN A CA 1
ATOM 2307 C C . GLN A 1 283 ? -14.716 -1.534 19.711 1.00 90.56 283 GLN A C 1
ATOM 2309 O O . GLN A 1 283 ? -14.398 -1.940 20.830 1.00 90.56 283 GLN A O 1
ATOM 2314 N N . LEU A 1 284 ? -14.397 -0.318 19.264 1.00 92.62 284 LEU A N 1
ATOM 2315 C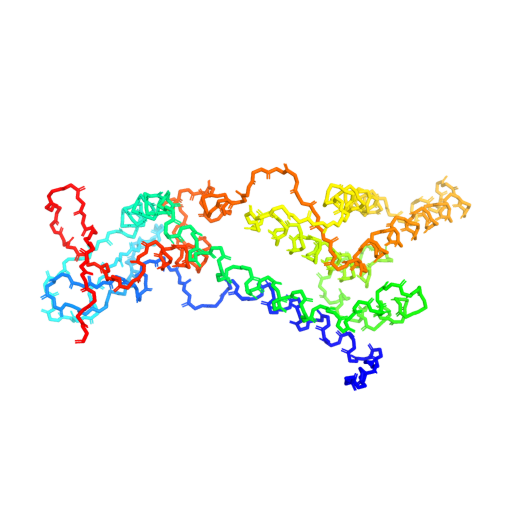 CA . LEU A 1 284 ? -13.744 0.691 20.089 1.00 92.62 284 LEU A CA 1
ATOM 2316 C C . LEU A 1 284 ? -14.777 1.671 20.611 1.00 92.62 284 LEU A C 1
ATOM 2318 O O . LEU A 1 284 ? -15.494 2.317 19.849 1.00 92.62 284 LEU A O 1
ATOM 2322 N N . VAL A 1 285 ? -14.820 1.789 21.925 1.00 92.12 285 VAL A N 1
ATOM 2323 C CA . VAL A 1 285 ? -15.705 2.681 22.648 1.00 92.12 285 VAL A CA 1
ATOM 2324 C C . VAL A 1 285 ? -14.869 3.767 23.307 1.00 92.12 285 VAL A C 1
ATOM 2326 O O . VAL A 1 285 ? -13.881 3.473 23.975 1.00 92.12 285 VAL A O 1
ATOM 2329 N N . LEU A 1 286 ? -15.269 5.021 23.128 1.00 89.44 286 LEU A N 1
ATOM 2330 C CA . LEU A 1 286 ? -14.596 6.174 23.709 1.00 89.44 286 LEU A CA 1
ATOM 2331 C C . LEU A 1 286 ? -15.416 6.731 24.875 1.00 89.44 286 LEU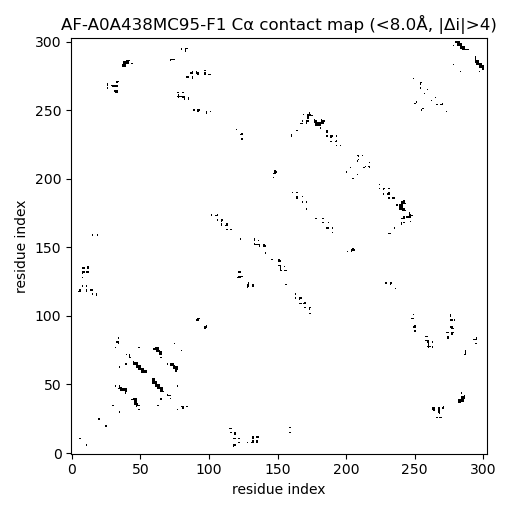 A C 1
ATOM 2333 O O . LEU A 1 286 ? -16.577 7.118 24.702 1.00 89.44 286 LEU A O 1
ATOM 2337 N N . SER A 1 287 ? -14.803 6.814 26.053 1.00 85.94 287 SER A N 1
ATOM 2338 C CA . SER A 1 287 ? -15.377 7.483 27.226 1.00 85.94 287 SER A CA 1
ATOM 2339 C C . SER A 1 287 ? -14.776 8.875 27.410 1.00 85.94 287 SER A C 1
ATOM 2341 O O . SER A 1 287 ? -13.578 9.073 27.214 1.00 85.94 287 SER A O 1
ATOM 2343 N N . ALA A 1 288 ? -15.602 9.840 27.823 1.00 79.88 288 ALA A N 1
ATOM 2344 C CA . ALA A 1 288 ? -15.129 11.165 28.223 1.00 79.88 288 ALA A CA 1
ATOM 2345 C C . ALA A 1 288 ? -14.304 11.105 29.521 1.00 79.88 288 ALA A C 1
ATOM 2347 O O . ALA A 1 288 ? -13.413 11.928 29.731 1.00 79.88 288 ALA A O 1
ATOM 2348 N N . THR A 1 289 ? -14.569 10.109 30.372 1.00 77.56 289 THR A N 1
ATOM 2349 C CA . THR A 1 289 ? -13.808 9.856 31.597 1.00 77.56 289 THR A CA 1
ATOM 2350 C C . THR A 1 289 ? -12.667 8.876 31.343 1.00 77.56 289 THR A C 1
ATOM 2352 O O . THR A 1 289 ? -12.830 7.829 30.710 1.00 77.56 289 THR A O 1
ATOM 2355 N N . VAL A 1 290 ? -11.491 9.209 31.875 1.00 73.81 290 VAL A N 1
ATOM 2356 C CA . VAL A 1 290 ? -10.324 8.323 31.876 1.00 73.81 290 VAL A CA 1
ATOM 2357 C C . VAL A 1 290 ? -10.473 7.332 33.034 1.00 73.81 290 VAL A C 1
ATOM 2359 O O . VAL A 1 290 ? -9.865 7.516 34.085 1.00 73.81 290 VAL A O 1
ATOM 2362 N N . ASP A 1 291 ? -11.285 6.284 32.883 1.00 58.66 291 ASP A N 1
ATOM 2363 C CA . ASP A 1 291 ? -11.249 5.192 33.870 1.00 58.66 291 ASP A CA 1
ATOM 2364 C C . ASP A 1 291 ? -10.081 4.254 33.533 1.00 58.66 291 ASP A C 1
ATOM 2366 O O . ASP A 1 291 ? -9.904 3.857 32.383 1.00 58.66 291 ASP A O 1
ATOM 2370 N N . ALA A 1 292 ? -9.278 3.898 34.540 1.00 55.88 292 ALA A N 1
ATOM 2371 C CA . ALA A 1 292 ? -8.153 2.959 34.427 1.00 55.88 292 ALA A CA 1
ATOM 2372 C C . ALA A 1 292 ? -7.051 3.328 33.400 1.00 55.88 292 ALA A C 1
ATOM 2374 O O . ALA A 1 292 ? -6.317 2.456 32.940 1.00 55.88 292 ALA A O 1
ATOM 2375 N N . GLY A 1 293 ? -6.886 4.617 33.080 1.00 67.56 293 GLY A N 1
ATOM 2376 C CA . GLY A 1 293 ? -5.717 5.128 32.348 1.00 67.56 293 GLY A CA 1
ATOM 2377 C C . GLY A 1 293 ? -5.842 5.208 30.821 1.00 67.56 293 GLY A C 1
ATOM 2378 O O . GLY A 1 293 ? -4.880 5.622 30.182 1.00 67.56 293 GLY A O 1
ATOM 2379 N N . SER A 1 294 ? -6.995 4.871 30.230 1.00 77.44 294 SER A N 1
ATOM 2380 C CA . SER A 1 294 ? -7.281 5.107 28.804 1.00 77.44 294 SER A CA 1
ATOM 2381 C C . SER A 1 294 ? -8.760 5.429 28.575 1.00 77.44 294 SER A C 1
ATOM 2383 O O . SER A 1 294 ? -9.649 4.891 29.241 1.00 77.44 294 SER A O 1
ATOM 2385 N N . ARG A 1 295 ? -9.026 6.335 27.632 1.00 83.94 295 ARG A N 1
ATOM 2386 C CA . ARG A 1 295 ? -10.369 6.715 27.172 1.00 83.94 295 ARG A CA 1
ATOM 2387 C C . ARG A 1 295 ? -10.921 5.718 26.163 1.00 83.94 295 ARG A C 1
ATOM 2389 O O . ARG A 1 295 ? -12.138 5.558 26.075 1.00 83.94 295 ARG A O 1
ATOM 2396 N N . VAL A 1 296 ? -10.037 5.070 25.406 1.00 86.62 296 VAL A N 1
ATOM 2397 C CA . VAL A 1 296 ? -10.375 4.059 24.403 1.00 86.62 296 VAL A CA 1
ATOM 2398 C C . VAL A 1 296 ? -10.498 2.687 25.070 1.00 86.62 296 VAL A C 1
ATOM 2400 O O . VAL A 1 296 ? -9.546 2.162 25.643 1.00 86.62 296 VAL A O 1
ATOM 2403 N N . ARG A 1 297 ? -11.674 2.067 24.963 1.00 88.38 297 ARG A N 1
ATOM 2404 C CA . ARG A 1 297 ? -11.947 0.711 25.459 1.00 88.38 297 ARG A CA 1
ATOM 2405 C C . ARG A 1 297 ? -12.350 -0.205 24.322 1.00 88.38 297 ARG A C 1
ATOM 2407 O O . ARG A 1 297 ? -13.064 0.200 23.413 1.00 88.38 297 ARG A O 1
ATOM 2414 N N . VAL A 1 298 ? -11.926 -1.457 24.413 1.00 87.56 298 VAL A N 1
ATOM 2415 C CA . VAL A 1 298 ? -12.355 -2.515 23.499 1.00 87.56 298 VAL A CA 1
ATOM 2416 C C . VAL A 1 298 ? -13.552 -3.223 24.114 1.00 87.56 298 VAL A C 1
ATOM 2418 O O . VAL A 1 298 ? -13.483 -3.655 25.265 1.00 87.56 298 VAL A O 1
ATOM 2421 N N . VAL A 1 299 ? -14.630 -3.359 23.352 1.00 87.25 299 VAL A N 1
ATOM 2422 C CA . VAL A 1 299 ? -15.800 -4.162 23.726 1.00 87.25 299 VAL A CA 1
ATOM 2423 C C . VAL A 1 299 ? -16.092 -5.182 22.625 1.00 87.25 299 VAL A C 1
ATOM 2425 O O . VAL A 1 299 ? -15.804 -4.899 21.460 1.00 87.25 299 VAL A O 1
ATOM 2428 N N . PRO A 1 300 ? -16.660 -6.357 22.941 1.00 85.81 300 PRO A N 1
ATOM 2429 C CA . PRO A 1 300 ? -17.141 -7.273 21.912 1.00 85.81 300 PRO A CA 1
ATOM 2430 C C . PRO A 1 300 ? -18.171 -6.573 21.018 1.00 85.81 300 PRO A C 1
ATOM 2432 O O . PRO A 1 300 ? -19.017 -5.831 21.526 1.00 85.81 300 PRO A O 1
ATOM 2435 N N . ALA A 1 301 ? -18.129 -6.799 19.702 1.00 78.94 301 ALA A N 1
ATOM 2436 C CA . ALA A 1 301 ? -19.229 -6.366 18.850 1.00 78.94 301 ALA A CA 1
ATOM 2437 C C . ALA A 1 301 ? -20.499 -7.118 19.269 1.00 78.94 301 ALA A C 1
ATOM 2439 O O . ALA A 1 301 ? -20.538 -8.348 19.242 1.00 78.94 301 ALA A O 1
ATOM 2440 N N . VAL A 1 302 ? -21.533 -6.382 19.681 1.00 68.56 302 VAL A N 1
ATOM 2441 C CA . VAL A 1 302 ? -22.855 -6.973 19.916 1.00 68.56 302 VAL A CA 1
ATOM 2442 C C . VAL A 1 302 ? -23.378 -7.442 18.559 1.00 68.56 302 VAL A C 1
ATOM 2444 O O . VAL A 1 302 ? -23.506 -6.624 17.645 1.00 68.56 302 VAL A O 1
ATOM 2447 N N . SER A 1 303 ? -23.568 -8.757 18.431 1.00 46.78 303 SER A N 1
ATOM 2448 C CA . SER A 1 303 ? -24.097 -9.430 17.237 1.00 46.78 303 SER A CA 1
ATOM 2449 C C . SER A 1 303 ? -25.576 -9.132 17.041 1.00 46.78 303 SER A C 1
ATOM 2451 O O . SER A 1 303 ? -26.303 -9.145 18.061 1.00 46.78 303 SER A O 1
#

pLDDT: mean 82.66, std 14.27, range [34.5, 96.0]

Mean predicted aligned error: 8.73 Å

Sequence (303 aa):
MTADLELTAREAAKSLRNWRKSNTEADTRGVAHVGEGVLRCALCGTTLVVAQEDKGWYAASFSYSCADPGCGQGALPVAEVDRELEEFTRRRLKEPAVVAAWRATRLAELDEQIADARPILPWCWDQRRRRQLSRRLAPSEWLFTPYTCTSGSRHYLYFFGTELTDLIVERARTVAEPQRGRSVGELVQAEREWTYLWLDIHRLKRRQVRRMLGRRALQEIDDDWEQRQTRLWDLLKETDWQYSGPARQPLEDRAMDQEWSQSPGVMARQRRSLLAYALGDNQLVLSATVDAGSRVRVVPAVS

Solvent-accessible surface area (backbone atoms only — not comparable to full-atom values): 16996 Å² total; per-residue (Å²): 136,80,82,77,75,78,65,49,62,67,50,37,45,47,50,55,52,48,52,50,43,58,73,60,52,67,74,77,73,91,54,67,37,49,55,54,78,57,30,19,29,64,87,80,60,44,51,24,38,77,44,77,46,84,56,73,100,49,82,72,46,51,22,39,27,52,69,49,86,87,52,90,58,60,71,40,54,40,42,62,53,36,40,54,49,46,55,51,26,60,58,34,48,68,36,68,69,38,42,50,55,46,40,58,52,52,45,51,53,39,51,50,59,52,55,71,44,53,81,42,44,69,38,62,55,39,68,69,45,27,54,51,32,25,65,65,47,33,75,76,41,72,81,78,54,89,86,70,82,91,49,63,29,54,48,62,56,48,50,52,54,50,56,50,47,51,46,52,47,49,42,34,30,44,46,82,66,91,53,71,61,48,53,42,65,57,52,54,48,32,49,48,58,36,49,54,54,52,54,54,53,72,74,42,57,59,69,57,49,43,71,74,58,34,72,64,54,54,47,54,52,52,51,53,49,51,50,38,51,47,53,35,39,59,52,70,67,59,89,46,50,18,53,92,68,81,50,60,52,77,75,76,37,76,64,64,75,52,66,41,40,85,39,47,60,63,56,12,53,59,42,30,51,52,39,47,49,40,49,56,79,43,37,40,29,42,42,82,59,66,61,95,84,45,36,73,42,81,41,77,53,86,127

Nearest PDB structures (foldseek):
  2asr-assembly1_A-2  TM=2.757E-01  e=3.559E+00  Escherichia coli
  4dzv-assembly1_A  TM=2.467E-01  e=4.355E+00  synthetic construct
  1jmw-assembly1_A  TM=2.629E-01  e=6.200E+00  Salmonella enterica subsp. enterica serovar Typhimurium
  1was-assembly1_A  TM=2.873E-01  e=7.214E+00  Salmonella enterica subsp. enterica serovar Typhimurium
  7u8p-assembly1_o  TM=1.943E-01  e=3.217E+00  Sus scrofa